Protein AF-A0A7R9Y1E1-F1 (afdb_monomer)

Sequence (241 aa):
ACTPLPPAPVRPLRRGGGYVCPVTLTRDTKNGEVRVVSEGFYEATVCLSTGALTRLASTPQVRGTFAEPPVELIHRAFDRPNVWRRPTDNDICPGSRSYAAQWKRHGLDRMEPSSFRADVDTQALTVICRCAFEPGPPDASGGACIGGGETYSDSGHRCWKAHVMHTVEYSFQRDRVSVGVTMAVSDSNRDEADRLKSWPRVGVSLELAAAVGQVGTTYLGEGPHECYPDRRAAAHRGIHA

Organism: NCBI:txid156133

Radius of gyration: 23.37 Å; Cα contacts (8 Å, |Δi|>4): 458; chains: 1; bounding box: 60×58×66 Å

Secondary structure (DSSP, 8-state):
--PPPPPPP------SS-----EEEEEETTTTEEEEEETTTEEEEEETTT--EEEEEEPPEEETTEEEPP-EEEEEESSS-B---PPPGGG--SSTTSHHHHHHHTTGGGEEEEEEEEEEETTTTEEEEEEEEEE-PPPTTSS----SSSPBPTTSPBPP-EEEEEEEEEEE-SS-EEEEEEEEEEE----GGGS----S--B--EEE-HHHHTS---EEEEESS--BTTB-TTPEEEEE-

InterPro domains:
  IPR004199 Beta galactosidase small chain/ domain 5 [PF02929] (71-240)
  IPR004199 Beta galactosidase small chain/ domain 5 [SM01038] (36-241)
  IPR011013 Galactose mutarotase-like domain superfamily [SSF74650] (40-240)
  IPR014718 Glycoside hydrolase-type carbohydrate-binding [G3DSA:2.70.98.10] (24-241)
  IPR050347 Bacterial Beta-galactosidase [PTHR46323] (25-240)

Structure (mmCIF, N/CA/C/O backbone):
data_AF-A0A7R9Y1E1-F1
#
_entry.id   AF-A0A7R9Y1E1-F1
#
loop_
_atom_site.group_PDB
_atom_site.id
_atom_site.type_symbol
_atom_site.label_atom_id
_atom_site.label_alt_id
_atom_site.label_comp_id
_atom_site.label_asym_id
_atom_site.label_entity_id
_atom_site.label_seq_id
_atom_site.pdbx_PDB_ins_code
_atom_site.Cartn_x
_atom_site.Cartn_y
_atom_site.Cartn_z
_atom_site.occupancy
_atom_site.B_iso_or_equiv
_atom_site.auth_seq_id
_atom_site.auth_comp_id
_atom_site.auth_asym_id
_atom_site.auth_atom_id
_atom_site.pdbx_PDB_model_num
ATOM 1 N N . ALA A 1 1 ? -10.377 31.242 35.222 1.00 42.97 1 ALA A N 1
ATOM 2 C CA . ALA A 1 1 ? -10.408 30.558 33.916 1.00 42.97 1 ALA A CA 1
ATOM 3 C C . ALA A 1 1 ? -11.014 29.178 34.131 1.00 42.97 1 ALA A C 1
ATOM 5 O O . ALA A 1 1 ? -10.405 28.373 34.821 1.00 42.97 1 ALA A O 1
ATOM 6 N N . CYS A 1 2 ? -12.243 28.945 33.662 1.00 38.75 2 CYS A N 1
ATOM 7 C CA . CYS A 1 2 ? -12.881 27.630 33.749 1.00 38.75 2 CYS A CA 1
ATOM 8 C C . CYS A 1 2 ? -12.337 26.741 32.634 1.00 38.75 2 CYS A C 1
ATOM 10 O O . CYS A 1 2 ? -12.554 27.019 31.457 1.00 38.75 2 CYS A O 1
ATOM 12 N N . THR A 1 3 ? -11.627 25.685 33.008 1.00 38.12 3 THR A N 1
ATOM 13 C CA . THR A 1 3 ? -11.255 24.595 32.108 1.00 38.12 3 THR A CA 1
ATOM 14 C C . THR A 1 3 ? -12.538 23.895 31.641 1.00 38.12 3 THR A C 1
ATOM 16 O O . THR A 1 3 ? -13.368 23.565 32.492 1.00 38.12 3 THR A O 1
ATOM 19 N N . PRO A 1 4 ? -12.759 23.669 30.334 1.00 43.72 4 PRO A N 1
ATOM 20 C CA . PRO A 1 4 ? -13.911 22.898 29.888 1.00 43.72 4 PRO A CA 1
ATOM 21 C C . PRO A 1 4 ? -13.769 21.451 30.375 1.00 43.72 4 PRO A C 1
ATOM 23 O O . PRO A 1 4 ? -12.725 20.823 30.195 1.00 43.72 4 PRO A O 1
ATOM 26 N N . LEU A 1 5 ? -14.815 20.940 31.027 1.00 43.47 5 LEU A N 1
ATOM 27 C CA . LEU A 1 5 ? -14.904 19.539 31.430 1.00 43.47 5 LEU A CA 1
ATOM 28 C C . LEU A 1 5 ? -14.854 18.636 30.183 1.00 43.47 5 LEU A C 1
ATOM 30 O O . LEU A 1 5 ? -15.450 18.989 29.160 1.00 43.47 5 LEU A O 1
ATOM 34 N N . PRO A 1 6 ? -14.178 17.475 30.250 1.00 47.09 6 PRO A N 1
ATOM 35 C CA . PRO A 1 6 ? -14.216 16.501 29.169 1.00 47.09 6 PRO A CA 1
ATOM 36 C C . PRO A 1 6 ? -15.664 16.037 28.926 1.00 47.09 6 PRO A C 1
ATOM 38 O O . PRO A 1 6 ? -16.451 15.965 29.877 1.00 47.09 6 PRO A O 1
ATOM 41 N N . PRO A 1 7 ? -16.039 15.723 27.672 1.00 41.22 7 PRO A N 1
ATOM 42 C CA . PRO A 1 7 ? -17.371 15.219 27.368 1.00 41.22 7 PRO A CA 1
ATOM 43 C C . PRO A 1 7 ? -17.641 13.944 28.173 1.00 41.22 7 PRO A C 1
ATOM 45 O O . PRO A 1 7 ? -16.795 13.051 28.253 1.00 41.22 7 PRO A O 1
ATOM 48 N N . ALA A 1 8 ? -18.818 13.879 28.796 1.00 34.47 8 ALA A N 1
ATOM 49 C CA . ALA A 1 8 ? -19.228 12.725 29.581 1.00 34.47 8 ALA A CA 1
ATOM 50 C C . ALA A 1 8 ? -19.225 11.456 28.704 1.00 34.47 8 ALA A C 1
ATOM 52 O O . ALA A 1 8 ? -19.672 11.520 27.554 1.00 34.47 8 ALA A O 1
ATOM 53 N N . PRO A 1 9 ? -18.760 10.302 29.221 1.00 36.94 9 PRO A N 1
ATOM 54 C CA . PRO A 1 9 ? -18.815 9.052 28.479 1.00 36.94 9 PRO A CA 1
ATOM 55 C C . PRO A 1 9 ? -20.275 8.733 28.150 1.00 36.94 9 PRO A C 1
ATOM 57 O O . PRO A 1 9 ? -21.123 8.613 29.041 1.00 36.94 9 PRO A O 1
ATOM 60 N N . VAL A 1 10 ? -20.573 8.626 26.856 1.00 42.12 10 VAL A N 1
ATOM 61 C CA . VAL A 1 10 ? -21.892 8.235 26.360 1.00 42.12 10 VAL A CA 1
ATOM 62 C C . VAL A 1 10 ? -22.151 6.814 26.853 1.00 42.12 10 VAL A C 1
ATOM 64 O O . VAL A 1 10 ? -21.485 5.872 26.437 1.00 42.12 10 VAL A O 1
ATOM 67 N N . ARG A 1 11 ? -23.095 6.649 27.788 1.00 37.91 11 ARG A N 1
ATOM 68 C CA . ARG A 1 11 ? -23.505 5.315 28.241 1.00 37.91 11 ARG A CA 1
ATOM 69 C C . ARG A 1 11 ? -24.098 4.554 27.049 1.00 37.91 11 ARG A C 1
ATOM 71 O O . ARG A 1 11 ? -25.051 5.064 26.454 1.00 37.91 11 ARG A O 1
ATOM 78 N N . PRO A 1 12 ? -23.617 3.342 26.726 1.00 41.88 12 PRO 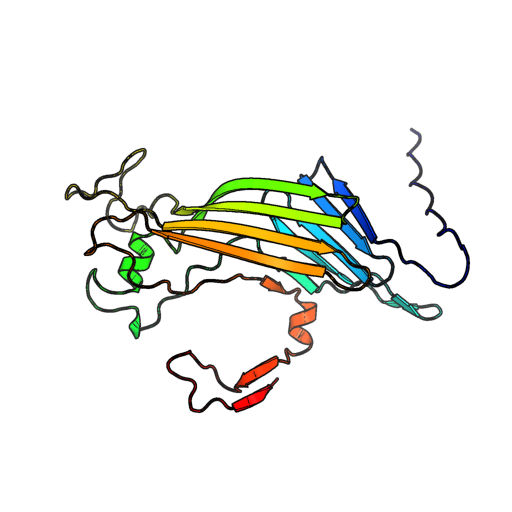A N 1
ATOM 79 C CA . PRO A 1 12 ? -24.213 2.549 25.663 1.00 41.88 12 PRO A CA 1
ATOM 80 C C . PRO A 1 12 ? -25.673 2.228 26.009 1.00 41.88 12 PRO A C 1
ATOM 82 O O . PRO A 1 12 ? -25.991 1.728 27.094 1.00 41.88 12 PRO A O 1
ATOM 85 N N . LEU A 1 13 ? -26.576 2.551 25.082 1.00 38.19 13 LEU A N 1
ATOM 86 C CA . LEU A 1 13 ? -28.003 2.268 25.193 1.00 38.19 13 LEU A CA 1
ATOM 87 C C . LEU A 1 13 ? -28.223 0.751 25.158 1.00 38.19 13 LEU A C 1
ATOM 89 O O . LEU A 1 13 ? -28.087 0.107 24.120 1.00 38.19 13 LEU A O 1
ATOM 93 N N . ARG A 1 14 ? -28.614 0.173 26.298 1.00 38.16 14 ARG A N 1
ATOM 94 C CA . ARG A 1 14 ? -29.153 -1.190 26.353 1.00 38.16 14 ARG A CA 1
ATOM 95 C C . ARG A 1 14 ? -30.537 -1.207 25.701 1.00 38.16 14 ARG A C 1
ATOM 97 O O . ARG A 1 14 ? -31.520 -0.823 26.329 1.00 38.16 14 ARG A O 1
ATOM 104 N N . ARG A 1 15 ? -30.639 -1.719 24.475 1.00 41.41 15 ARG A N 1
ATOM 105 C CA . ARG A 1 15 ? -31.893 -2.273 23.944 1.00 41.41 15 ARG A CA 1
ATOM 106 C C . ARG A 1 15 ? -31.673 -3.739 23.586 1.00 41.41 15 ARG A C 1
ATOM 108 O O . ARG A 1 15 ? -30.831 -4.036 22.757 1.00 41.41 15 ARG A O 1
ATOM 115 N N . GLY A 1 16 ? -32.408 -4.611 24.280 1.00 44.41 16 GLY A N 1
ATOM 116 C CA . GLY A 1 16 ? -32.674 -6.025 23.979 1.00 44.41 16 GLY A CA 1
ATOM 117 C C . GLY A 1 16 ? -31.604 -6.831 23.233 1.00 44.41 16 GLY A C 1
ATOM 118 O O . GLY A 1 16 ? -31.563 -6.806 22.013 1.00 44.41 16 GLY A O 1
ATOM 119 N N . GLY A 1 17 ? -30.850 -7.659 23.965 1.00 42.03 17 GLY A N 1
ATOM 120 C CA . GLY A 1 17 ? -30.305 -8.907 23.411 1.00 42.03 17 GLY A CA 1
ATOM 121 C C . GLY A 1 17 ? -29.105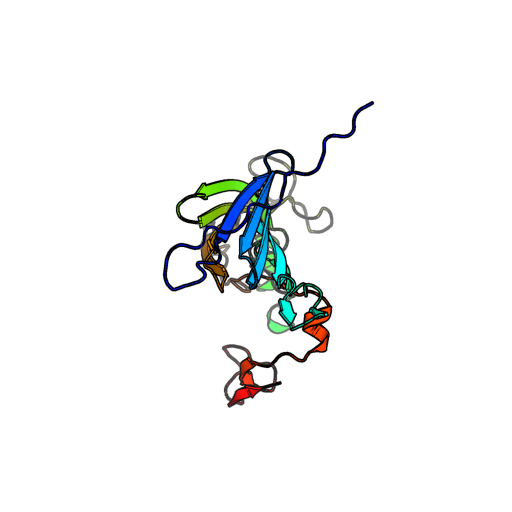 -8.791 22.466 1.00 42.03 17 GLY A C 1
ATOM 122 O O . GLY A 1 17 ? -29.100 -9.411 21.413 1.00 42.03 17 GLY A O 1
ATOM 123 N N . GLY A 1 18 ? -28.071 -8.046 22.855 1.00 43.47 18 GLY A N 1
ATOM 124 C CA . GLY A 1 18 ? -26.767 -8.055 22.189 1.00 43.47 18 GLY A CA 1
ATOM 125 C C . GLY A 1 18 ? -26.046 -6.730 22.390 1.00 43.47 18 GLY A C 1
ATOM 126 O O . GLY A 1 18 ? -26.588 -5.676 22.074 1.00 43.47 18 GLY A O 1
ATOM 127 N N . TYR A 1 19 ? -24.829 -6.754 22.934 1.00 48.62 19 TYR A N 1
ATOM 128 C CA . TYR A 1 19 ? -23.974 -5.568 22.909 1.00 48.62 19 TYR A CA 1
ATOM 129 C C . TYR A 1 19 ? -23.586 -5.312 21.448 1.00 48.62 19 TYR A C 1
ATOM 131 O O . TYR A 1 19 ? -22.706 -5.990 20.906 1.00 48.62 19 TYR A O 1
ATOM 139 N N . VAL A 1 20 ? -24.272 -4.375 20.793 1.00 54.47 20 VAL A N 1
ATOM 140 C CA . VAL A 1 20 ? -23.778 -3.762 19.560 1.00 54.47 20 VAL A CA 1
ATOM 141 C C . VAL A 1 20 ? -22.682 -2.806 20.009 1.00 54.47 20 VAL A C 1
ATOM 143 O O . VAL A 1 20 ? -22.976 -1.710 20.470 1.00 54.47 20 VAL A O 1
ATOM 146 N N . CYS A 1 21 ? -21.429 -3.260 19.978 1.00 59.00 21 CYS A N 1
ATOM 147 C CA . CYS A 1 21 ? -20.283 -2.371 20.147 1.00 59.00 21 CYS A CA 1
ATOM 148 C C . CYS A 1 21 ? -20.265 -1.441 18.928 1.00 59.00 21 CYS A C 1
ATOM 150 O O . CYS A 1 21 ? -20.084 -1.945 17.813 1.00 59.00 21 CYS A O 1
ATOM 152 N N . PRO A 1 22 ? -20.532 -0.135 19.090 1.00 83.25 22 PRO A N 1
ATOM 153 C CA . PRO A 1 22 ? -20.566 0.770 17.959 1.00 83.25 22 PRO A CA 1
ATOM 154 C C . PRO A 1 22 ? -19.146 0.954 17.423 1.00 83.25 22 PRO A C 1
ATOM 156 O O . PRO A 1 22 ? -18.200 1.173 18.179 1.00 83.25 22 PRO A O 1
ATOM 159 N N . VAL A 1 23 ? -19.009 0.886 16.102 1.00 89.56 23 VAL A N 1
ATOM 160 C CA . VAL A 1 23 ? -17.832 1.418 15.419 1.00 89.56 23 VAL A CA 1
ATOM 161 C C . VAL A 1 23 ? -18.104 2.897 15.190 1.00 89.56 23 VAL A C 1
ATOM 163 O O . VAL A 1 23 ? -19.107 3.259 14.578 1.00 89.56 23 VAL A O 1
ATOM 166 N N . THR A 1 24 ? -17.230 3.750 15.708 1.00 91.31 24 THR A N 1
ATOM 167 C CA . THR A 1 24 ? -17.339 5.201 15.557 1.00 91.31 24 THR A CA 1
ATOM 168 C C . THR A 1 24 ? -16.213 5.691 14.669 1.00 91.31 24 THR A C 1
ATOM 170 O O . THR A 1 24 ? -15.043 5.528 15.013 1.00 91.31 24 THR A O 1
ATOM 173 N N . LEU A 1 25 ? -16.570 6.306 13.544 1.00 93.25 25 LEU A N 1
ATOM 174 C CA . LEU A 1 25 ? -15.640 6.981 12.647 1.00 93.25 25 LEU A CA 1
ATOM 175 C C . LEU A 1 25 ? -15.757 8.490 12.855 1.00 93.25 25 LEU A C 1
ATOM 177 O O . LEU A 1 25 ? -16.802 9.087 12.590 1.00 93.25 25 LEU A O 1
ATOM 181 N N . THR A 1 26 ? -14.670 9.109 13.300 1.00 91.81 26 THR A N 1
ATOM 182 C CA . THR A 1 26 ? -14.588 10.544 13.568 1.00 91.81 26 THR A CA 1
ATOM 183 C C . THR A 1 26 ? -13.540 11.167 12.664 1.00 91.81 26 THR A C 1
ATOM 185 O O . THR A 1 26 ? -12.376 10.767 12.666 1.00 91.81 26 THR A O 1
ATOM 188 N N . ARG A 1 27 ? -13.943 12.183 11.902 1.00 90.44 27 ARG A N 1
ATOM 189 C CA . ARG A 1 27 ? -13.022 12.971 11.085 1.00 90.44 27 ARG A CA 1
ATOM 190 C C . ARG A 1 27 ? -12.438 14.111 11.914 1.00 90.44 27 ARG A C 1
ATOM 192 O O . ARG A 1 27 ? -13.184 14.963 12.391 1.00 90.44 27 ARG A O 1
ATOM 199 N N . ASP A 1 28 ? -11.117 14.146 12.036 1.00 88.88 28 ASP A N 1
ATOM 200 C CA . ASP A 1 28 ? -10.382 15.269 12.608 1.00 88.88 28 ASP A CA 1
ATOM 201 C C . ASP A 1 28 ? -9.895 16.180 11.477 1.00 88.88 28 ASP A C 1
ATOM 203 O O . ASP A 1 28 ? -8.910 15.917 10.785 1.00 88.88 28 ASP A O 1
ATOM 207 N N . THR A 1 29 ? -10.625 17.272 11.268 1.00 77.50 29 THR A N 1
ATOM 208 C CA . THR A 1 29 ? -10.323 18.239 10.210 1.00 77.50 29 THR A CA 1
ATOM 209 C C . THR A 1 29 ? -9.080 19.075 10.491 1.00 77.50 29 THR A C 1
ATOM 211 O O . THR A 1 29 ? -8.529 19.632 9.547 1.00 77.50 29 THR A O 1
ATOM 214 N N . LYS A 1 30 ? -8.623 19.169 11.747 1.00 79.38 30 LYS A N 1
ATOM 215 C CA . LYS A 1 30 ? -7.436 19.962 12.099 1.00 79.38 30 LYS A CA 1
ATOM 216 C C . LYS A 1 30 ? -6.155 19.226 11.743 1.00 79.38 30 LYS A C 1
ATOM 218 O O . LYS A 1 30 ? -5.234 19.836 11.215 1.00 79.38 30 LYS A O 1
ATOM 223 N N . ASN A 1 31 ? -6.133 17.925 12.010 1.00 82.81 31 ASN A N 1
ATOM 224 C CA . ASN A 1 31 ? -4.969 17.080 11.756 1.00 82.81 31 ASN A CA 1
ATOM 225 C C . ASN A 1 31 ? -5.010 16.420 10.370 1.00 82.81 31 ASN A C 1
ATOM 227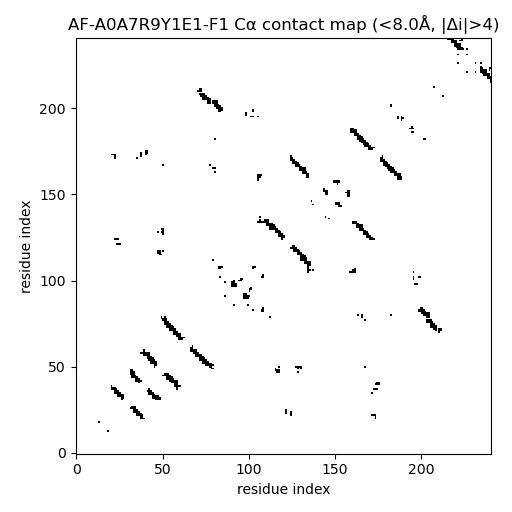 O O . ASN A 1 31 ? -4.013 15.864 9.920 1.00 82.81 31 ASN A O 1
ATOM 231 N N . GLY A 1 32 ? -6.144 16.511 9.665 1.00 92.38 32 GLY A N 1
ATOM 232 C CA . GLY A 1 32 ? -6.316 15.859 8.371 1.00 92.38 32 GLY A CA 1
ATOM 233 C C . GLY A 1 32 ? -6.336 14.342 8.520 1.00 92.38 32 GLY A C 1
ATOM 234 O O . GLY A 1 32 ? -5.747 13.637 7.708 1.00 92.38 32 GLY A O 1
ATOM 235 N N . GLU A 1 33 ? -6.999 13.837 9.557 1.00 95.62 33 GLU A N 1
ATOM 236 C CA . GLU A 1 33 ? -7.028 12.414 9.890 1.00 95.62 33 GLU A CA 1
ATOM 237 C C . GLU A 1 33 ? -8.461 11.915 10.082 1.00 95.62 33 GLU A C 1
ATOM 239 O O . GLU A 1 33 ? -9.396 12.670 10.362 1.00 95.62 33 GLU A O 1
ATOM 244 N N . VAL A 1 34 ? -8.637 10.608 9.937 1.00 96.12 34 VAL A N 1
ATOM 245 C CA . VAL A 1 34 ? -9.828 9.888 10.378 1.00 96.12 34 VAL A CA 1
ATOM 246 C C . VAL A 1 34 ? -9.417 8.937 11.476 1.00 96.12 34 VAL A C 1
ATOM 248 O O . VAL A 1 34 ? -8.548 8.092 11.279 1.00 96.12 34 VAL A O 1
ATOM 251 N N . ARG A 1 35 ? -10.086 9.054 12.617 1.00 96.00 35 ARG A N 1
ATOM 252 C CA . ARG A 1 35 ? -9.944 8.138 13.737 1.00 96.00 35 ARG A CA 1
ATOM 253 C C . ARG A 1 35 ? -11.152 7.223 13.784 1.00 96.00 35 ARG A C 1
ATOM 255 O O . ARG A 1 35 ? -12.289 7.693 13.769 1.00 96.00 35 ARG A O 1
ATOM 262 N N . VAL A 1 36 ? -10.904 5.927 13.877 1.00 95.12 36 VAL A N 1
ATOM 263 C CA . VAL A 1 36 ? -11.937 4.908 14.027 1.00 95.12 36 VAL A CA 1
ATOM 264 C C . VAL A 1 36 ? -11.727 4.185 15.338 1.00 95.12 36 VAL A C 1
ATOM 266 O O . VAL A 1 36 ? -10.623 3.732 15.629 1.00 95.12 36 VAL A O 1
ATOM 269 N N . VAL A 1 37 ? -12.789 4.065 16.123 1.00 94.19 37 VAL A N 1
ATOM 270 C CA . VAL A 1 37 ? -12.786 3.305 17.372 1.00 94.19 37 VAL A CA 1
ATOM 271 C C . VAL A 1 37 ? -13.884 2.261 17.296 1.00 94.19 37 VAL A C 1
ATOM 273 O O . VAL A 1 37 ? -15.052 2.601 17.118 1.00 94.19 37 VAL A O 1
ATOM 276 N N . SER A 1 38 ? -13.506 0.997 17.454 1.00 92.50 38 SER A N 1
ATOM 277 C CA . SER A 1 38 ? -14.432 -0.095 17.724 1.00 92.50 38 SER A CA 1
ATOM 278 C C . SER A 1 38 ? -14.264 -0.527 19.174 1.00 92.50 38 SER A C 1
ATOM 280 O O . SER A 1 38 ? -13.240 -1.109 19.544 1.00 92.50 38 SER A O 1
ATOM 282 N N . GLU A 1 39 ? -15.253 -0.210 20.010 1.00 87.44 39 GLU A N 1
ATOM 283 C CA . GLU A 1 39 ? -15.184 -0.450 21.453 1.00 87.44 39 GLU A CA 1
ATOM 284 C C . GLU A 1 39 ? -14.910 -1.924 21.782 1.00 87.44 39 GLU A C 1
ATOM 286 O O . GLU A 1 39 ? -15.709 -2.809 21.468 1.00 87.44 39 GLU A O 1
ATOM 291 N N . GLY A 1 40 ? -13.786 -2.176 22.457 1.00 85.38 40 GLY A N 1
ATOM 292 C CA . GLY A 1 40 ? -13.362 -3.513 22.875 1.00 85.38 40 GLY A CA 1
ATOM 293 C C . GLY A 1 40 ? -12.590 -4.301 21.813 1.00 85.38 40 GLY A C 1
ATOM 294 O O . GLY A 1 40 ? -12.125 -5.398 22.120 1.00 85.38 40 GLY A O 1
ATOM 295 N N . PHE A 1 41 ? -12.406 -3.757 20.606 1.00 89.31 41 PHE A N 1
ATOM 296 C CA . PHE A 1 41 ? -11.654 -4.405 19.533 1.00 89.31 41 PHE A CA 1
ATOM 297 C C . PHE A 1 41 ? -10.404 -3.619 19.146 1.00 89.31 41 PHE A C 1
ATOM 299 O O . PHE A 1 41 ? -9.293 -4.066 19.432 1.00 89.31 41 PHE A O 1
ATOM 306 N N . TYR A 1 42 ? -10.561 -2.460 18.504 1.00 93.75 42 TYR A N 1
ATOM 307 C CA . TYR A 1 42 ? -9.432 -1.733 17.930 1.00 93.75 42 TYR A CA 1
ATOM 308 C C . TYR A 1 42 ? -9.648 -0.226 17.848 1.00 93.75 42 TYR A C 1
ATOM 310 O O . TYR A 1 42 ? -10.765 0.293 17.875 1.00 93.75 42 TYR A O 1
ATOM 318 N N . GLU A 1 43 ? -8.530 0.463 17.687 1.00 95.06 43 GLU A N 1
ATOM 319 C CA . GLU A 1 43 ? -8.446 1.856 17.303 1.00 95.06 43 GLU A CA 1
ATOM 320 C C . GLU A 1 43 ? -7.554 1.975 16.064 1.00 95.06 43 GLU A C 1
ATOM 322 O O . GLU A 1 43 ? -6.460 1.408 16.026 1.00 95.06 43 GLU A O 1
ATOM 327 N N . ALA A 1 44 ? -8.020 2.711 15.057 1.00 96.44 44 ALA A N 1
ATOM 328 C CA . ALA A 1 44 ? -7.302 2.946 13.813 1.00 96.44 44 ALA A CA 1
ATOM 329 C C . ALA A 1 44 ? -7.243 4.441 13.478 1.00 96.44 44 ALA A C 1
ATOM 331 O O . ALA A 1 44 ? -8.215 5.165 13.702 1.00 96.44 44 ALA A O 1
ATOM 332 N N . THR A 1 45 ? -6.135 4.881 12.883 1.00 96.88 45 THR A N 1
ATOM 333 C CA . THR A 1 45 ? -5.975 6.247 12.369 1.00 96.88 45 THR A CA 1
ATOM 334 C C . THR A 1 45 ? -5.543 6.208 10.911 1.00 96.88 45 THR A C 1
ATOM 336 O O . THR A 1 45 ? -4.554 5.560 10.571 1.00 96.88 45 THR A O 1
ATOM 339 N N . VAL A 1 46 ? -6.280 6.911 10.051 1.00 96.81 46 VAL A N 1
ATOM 340 C CA . VAL A 1 46 ? -5.966 7.081 8.629 1.00 96.81 46 VAL A CA 1
ATOM 341 C C . VAL A 1 46 ? -5.620 8.539 8.358 1.00 96.81 46 VAL A C 1
ATOM 343 O O . VAL A 1 46 ? -6.418 9.435 8.631 1.00 96.81 46 VAL A O 1
ATOM 346 N N . CYS A 1 47 ? -4.450 8.782 7.777 1.00 95.31 47 CYS A N 1
ATOM 347 C CA . CYS A 1 47 ? -4.008 10.106 7.363 1.00 95.31 47 CYS A CA 1
ATOM 348 C C . CYS A 1 47 ? -4.632 10.476 6.009 1.00 95.31 47 CYS A C 1
ATOM 350 O O . CYS A 1 47 ? -4.346 9.851 4.990 1.00 95.31 47 CYS A O 1
ATOM 352 N N . LEU A 1 48 ? -5.458 11.521 5.966 1.00 93.44 48 LEU A N 1
ATOM 353 C CA . LEU A 1 48 ? -6.169 11.971 4.763 1.00 93.44 48 LEU A CA 1
ATOM 354 C C . LEU A 1 48 ? -5.315 12.816 3.810 1.00 93.44 48 LEU A C 1
ATOM 356 O O . LEU A 1 48 ? -5.867 13.376 2.871 1.00 93.44 48 LEU A O 1
ATOM 360 N N . SER A 1 49 ? -4.013 12.973 4.039 1.00 91.25 49 SER A N 1
ATOM 361 C CA . SER A 1 49 ? -3.099 13.594 3.064 1.00 91.25 49 SER A CA 1
ATOM 362 C C . SER A 1 49 ? -2.207 12.576 2.357 1.00 91.25 49 SER A C 1
ATOM 364 O O . SER A 1 49 ? -1.659 12.870 1.300 1.00 91.25 49 SER A O 1
ATOM 366 N N . THR A 1 50 ? -2.071 11.378 2.929 1.00 91.44 50 THR A N 1
ATOM 367 C CA . THR A 1 50 ? -1.207 10.308 2.405 1.00 91.44 50 THR A CA 1
ATOM 368 C C . THR A 1 50 ? -1.968 9.017 2.125 1.00 91.44 50 THR A C 1
ATOM 370 O O . THR A 1 50 ? -1.489 8.169 1.385 1.00 91.44 50 THR A O 1
ATOM 373 N N . GLY A 1 51 ? -3.159 8.850 2.705 1.00 93.19 51 GLY A N 1
ATOM 374 C CA . GLY A 1 51 ? -3.938 7.614 2.663 1.00 93.19 51 GLY A CA 1
ATOM 375 C C . GLY A 1 51 ? -3.386 6.508 3.556 1.00 93.19 51 GLY A C 1
ATOM 376 O O . GLY A 1 51 ? -3.934 5.407 3.570 1.00 93.19 51 GLY A O 1
ATOM 377 N N . ALA A 1 52 ? -2.325 6.798 4.311 1.00 95.44 52 ALA A N 1
ATOM 378 C CA . ALA A 1 52 ? -1.671 5.836 5.173 1.00 95.44 52 ALA A CA 1
ATOM 379 C C . ALA A 1 52 ? -2.537 5.488 6.385 1.00 95.44 52 ALA A C 1
ATOM 381 O O . ALA A 1 52 ? -3.108 6.374 7.025 1.00 95.44 52 ALA A O 1
ATOM 382 N N . LEU A 1 53 ? -2.543 4.212 6.758 1.00 96.88 53 LEU A N 1
ATOM 383 C CA . LEU A 1 53 ? -2.938 3.774 8.091 1.00 96.88 53 LEU A CA 1
ATOM 384 C C . LEU A 1 53 ? -1.755 4.054 9.025 1.00 96.88 53 LEU A C 1
ATOM 386 O O . LEU A 1 53 ? -0.760 3.332 8.995 1.00 96.88 53 LEU A O 1
ATOM 390 N N . THR A 1 54 ? -1.831 5.137 9.795 1.00 95.75 54 THR A N 1
ATOM 391 C CA . THR A 1 54 ? -0.753 5.625 10.678 1.00 95.75 54 THR A CA 1
ATOM 392 C C . THR A 1 54 ? -0.818 5.043 12.080 1.00 95.75 54 THR A C 1
ATOM 394 O O . THR A 1 54 ? 0.068 5.278 12.892 1.00 95.75 54 THR A O 1
ATOM 397 N N . ARG A 1 55 ? -1.889 4.313 12.391 1.00 94.88 55 ARG A N 1
ATOM 398 C CA . ARG A 1 55 ? -1.998 3.544 13.622 1.00 94.88 55 ARG A CA 1
ATOM 399 C C . ARG A 1 55 ? -3.051 2.464 13.467 1.00 94.88 55 ARG A C 1
ATOM 401 O O . ARG A 1 55 ? -4.151 2.744 12.991 1.00 94.88 55 ARG A O 1
ATOM 408 N N . LEU A 1 56 ? -2.741 1.263 13.934 1.00 95.38 56 LEU A N 1
ATOM 409 C CA . LEU A 1 56 ? -3.734 0.254 14.292 1.00 95.38 56 LEU A CA 1
ATOM 410 C C . LEU A 1 56 ? -3.318 -0.360 15.620 1.00 95.38 56 LEU A C 1
ATOM 412 O O . LEU A 1 56 ? -2.218 -0.896 15.724 1.00 95.38 56 LEU A O 1
ATOM 416 N N . ALA A 1 57 ? -4.188 -0.295 16.617 1.00 93.06 57 ALA A N 1
ATOM 417 C CA . ALA A 1 57 ? -3.942 -0.853 17.938 1.00 93.06 57 ALA A CA 1
ATOM 418 C C . ALA A 1 57 ? -5.176 -1.596 18.445 1.00 93.06 57 ALA A C 1
ATOM 420 O O . ALA A 1 57 ? -6.301 -1.240 18.090 1.00 93.06 57 ALA A O 1
ATOM 421 N N . SER A 1 58 ? -4.984 -2.597 19.303 1.00 89.50 58 SER A N 1
ATOM 422 C CA . SER A 1 58 ? -6.097 -3.131 20.086 1.00 89.50 58 SER A CA 1
ATOM 423 C C . SER A 1 58 ? -6.606 -2.066 21.058 1.00 89.50 58 SER A C 1
ATOM 425 O O . SER A 1 58 ? -5.852 -1.205 21.515 1.00 89.50 58 SER A O 1
ATOM 427 N N . THR A 1 59 ? -7.891 -2.103 21.395 1.00 82.06 59 THR A N 1
ATOM 428 C CA . THR A 1 59 ? -8.395 -1.325 22.538 1.00 82.06 59 THR A CA 1
ATOM 429 C C . THR A 1 59 ? -8.175 -2.102 23.834 1.00 82.06 59 THR A C 1
ATOM 431 O O . THR A 1 59 ? -8.188 -3.335 23.792 1.00 82.06 59 THR A O 1
ATOM 434 N N . PRO A 1 60 ? -8.064 -1.424 24.990 1.00 74.56 60 PRO A N 1
ATOM 435 C CA . PRO A 1 60 ? -7.953 -2.100 26.276 1.00 74.56 60 PRO A CA 1
ATOM 436 C C . PRO A 1 60 ? -9.083 -3.111 26.487 1.00 74.56 60 PRO A C 1
ATOM 438 O O . PRO A 1 60 ? -10.261 -2.774 26.332 1.00 74.56 60 PRO A O 1
ATOM 441 N N . GLN A 1 61 ? -8.735 -4.339 26.867 1.00 67.56 61 GLN A N 1
ATOM 442 C CA . GLN A 1 61 ? -9.713 -5.342 27.279 1.00 67.56 61 GLN A CA 1
ATOM 443 C C . GLN A 1 61 ? -9.786 -5.372 28.804 1.00 67.56 61 GLN A C 1
ATOM 445 O O . GLN A 1 61 ? -8.780 -5.572 29.481 1.00 67.56 61 GLN A O 1
ATOM 450 N N . VAL A 1 62 ? -10.984 -5.168 29.357 1.00 62.12 62 VAL A N 1
ATOM 451 C CA . VAL A 1 62 ? -11.220 -5.300 30.799 1.00 62.12 62 VAL A CA 1
ATOM 452 C C . VAL A 1 62 ? -11.568 -6.753 31.107 1.00 62.12 62 VAL A C 1
ATOM 454 O O . VAL A 1 62 ? -12.617 -7.249 30.692 1.00 62.12 62 VAL A O 1
ATOM 457 N N . ARG A 1 63 ? -10.698 -7.435 31.852 1.00 59.66 63 ARG A N 1
ATOM 458 C CA . ARG A 1 63 ? -10.916 -8.787 32.379 1.00 59.66 63 ARG A CA 1
ATOM 459 C C . ARG A 1 63 ? -10.942 -8.725 33.906 1.00 59.66 63 ARG A C 1
ATOM 461 O O . ARG A 1 63 ? -9.909 -8.633 34.565 1.00 59.66 63 ARG A O 1
ATOM 468 N N . GLY A 1 64 ? -12.145 -8.752 34.483 1.00 66.06 64 GLY A N 1
ATOM 469 C CA . GLY A 1 64 ? -12.333 -8.585 35.928 1.00 66.06 64 GLY A CA 1
ATOM 470 C C . GLY A 1 64 ? -11.959 -7.171 36.382 1.00 66.06 64 GLY A C 1
ATOM 471 O O . GLY A 1 64 ? -12.531 -6.200 35.896 1.00 66.06 64 GLY A O 1
ATOM 472 N N . THR A 1 65 ? -11.005 -7.050 37.306 1.00 64.62 65 THR A N 1
ATOM 473 C CA . THR A 1 65 ? -10.485 -5.759 37.800 1.00 64.62 65 THR A CA 1
ATOM 474 C C . THR A 1 65 ? -9.279 -5.240 37.015 1.00 64.62 65 THR A C 1
ATOM 476 O O . THR A 1 65 ? -8.782 -4.160 37.324 1.00 64.62 65 THR A O 1
ATOM 479 N N . PHE A 1 66 ? -8.787 -5.992 36.026 1.00 55.22 66 PHE A N 1
ATOM 480 C CA . PHE A 1 66 ? -7.590 -5.647 35.261 1.00 55.22 66 PHE A CA 1
ATOM 481 C C . PHE A 1 66 ? -7.964 -5.187 33.852 1.00 55.22 66 PHE A C 1
ATOM 483 O O . PHE A 1 66 ? -8.755 -5.835 33.167 1.00 55.22 66 PHE A O 1
ATOM 490 N N . ALA A 1 67 ? -7.387 -4.066 33.423 1.00 69.25 67 ALA A N 1
ATOM 491 C CA . ALA A 1 67 ? -7.430 -3.617 32.039 1.00 69.25 67 ALA A CA 1
ATOM 492 C C . ALA A 1 67 ? -6.086 -3.951 31.388 1.00 69.25 67 ALA A C 1
ATOM 494 O O . ALA A 1 67 ? -5.049 -3.444 31.818 1.00 69.25 67 ALA A O 1
ATOM 495 N N . GLU A 1 68 ? -6.100 -4.814 30.375 1.00 75.00 68 GLU A N 1
ATOM 496 C CA . GLU A 1 68 ? -4.918 -5.033 29.545 1.00 75.00 68 GLU A CA 1
ATOM 497 C C . GLU A 1 68 ? -4.649 -3.755 28.731 1.00 75.00 68 GLU A C 1
ATOM 499 O O . GLU A 1 68 ? -5.597 -3.179 28.182 1.00 75.00 68 GLU A O 1
ATOM 504 N N . PRO A 1 69 ? -3.398 -3.263 28.673 1.00 79.06 69 PRO A N 1
ATOM 505 C CA . PRO A 1 69 ? -3.079 -2.077 27.895 1.00 79.06 69 PRO A CA 1
ATOM 506 C C . PRO A 1 69 ? -3.298 -2.339 26.396 1.00 79.06 69 PRO A C 1
ATOM 508 O O . PRO A 1 69 ? -3.199 -3.481 25.940 1.00 79.06 69 PRO A O 1
ATOM 511 N N . PRO A 1 70 ? -3.577 -1.288 25.610 1.00 84.31 70 PRO A N 1
ATOM 512 C CA . PRO A 1 70 ? -3.688 -1.422 24.167 1.00 84.31 70 PRO A CA 1
ATOM 513 C C . PRO A 1 70 ? -2.331 -1.832 23.581 1.00 84.31 70 PRO A C 1
ATOM 515 O O . PRO A 1 70 ? -1.290 -1.302 23.974 1.00 84.31 70 PRO A O 1
ATOM 518 N N . VAL A 1 71 ? -2.348 -2.755 22.624 1.00 87.25 71 VAL A N 1
ATOM 519 C CA . VAL A 1 71 ? -1.159 -3.209 21.897 1.00 87.25 71 VAL A CA 1
ATOM 520 C C . VAL A 1 71 ? -1.203 -2.597 20.508 1.00 87.25 71 VAL A C 1
ATOM 522 O O . VAL A 1 71 ? -2.145 -2.825 19.750 1.00 87.25 71 VAL A O 1
ATOM 525 N N . GLU A 1 72 ? -0.192 -1.802 20.173 1.00 90.56 72 GLU A N 1
ATOM 526 C CA . GLU A 1 72 ? -0.018 -1.309 18.810 1.00 90.56 72 GLU A CA 1
ATOM 527 C C . GLU A 1 72 ? 0.395 -2.468 17.900 1.00 90.56 72 GLU A C 1
ATOM 529 O O . GLU A 1 72 ? 1.246 -3.281 18.258 1.00 90.56 72 GLU A O 1
ATOM 534 N N . LEU A 1 73 ? -0.248 -2.560 16.741 1.00 90.50 73 LEU A N 1
ATOM 535 C CA . LEU A 1 73 ? -0.060 -3.622 15.756 1.00 90.50 73 LEU A CA 1
ATOM 536 C C . LEU A 1 73 ? 0.658 -3.081 14.517 1.00 90.50 73 LEU A C 1
ATOM 538 O O . LEU A 1 73 ? 1.614 -3.683 14.030 1.00 90.50 73 LEU A O 1
ATOM 542 N N . ILE A 1 74 ? 0.211 -1.925 14.023 1.00 92.44 74 ILE A N 1
ATOM 543 C CA . ILE A 1 74 ? 0.759 -1.258 12.838 1.00 92.44 74 ILE A CA 1
ATOM 544 C C . ILE A 1 74 ? 1.146 0.161 13.224 1.00 92.44 74 ILE A C 1
ATOM 546 O O . ILE A 1 74 ? 0.295 0.913 13.707 1.00 92.44 74 ILE A O 1
ATOM 550 N N . HIS A 1 75 ? 2.400 0.506 12.941 1.00 91.88 75 HIS A N 1
ATOM 551 C CA . HIS A 1 75 ? 2.906 1.868 13.043 1.00 91.88 75 HIS A CA 1
ATOM 552 C C . HIS A 1 75 ? 2.594 2.666 11.774 1.00 91.88 75 HIS A C 1
ATOM 554 O O . HIS A 1 75 ? 2.199 3.825 11.827 1.00 91.88 75 HIS A O 1
ATOM 560 N N . ARG A 1 76 ? 2.750 2.044 10.598 1.00 94.12 76 ARG A N 1
ATOM 561 C CA . ARG A 1 76 ? 2.484 2.712 9.321 1.00 94.12 76 ARG A CA 1
ATOM 562 C C . ARG A 1 76 ? 2.208 1.714 8.209 1.00 94.12 76 ARG A C 1
ATOM 564 O O . ARG A 1 76 ? 2.947 0.752 8.053 1.00 94.12 76 ARG A O 1
ATOM 571 N N . ALA A 1 77 ? 1.181 1.932 7.398 1.00 95.00 77 ALA A N 1
ATOM 572 C CA . ALA A 1 77 ? 0.895 1.075 6.249 1.00 95.00 77 ALA A CA 1
ATOM 573 C C . ALA A 1 77 ? 0.254 1.846 5.095 1.00 95.00 77 ALA A C 1
ATOM 575 O O . ALA A 1 77 ? -0.417 2.854 5.312 1.00 95.00 77 ALA A O 1
ATOM 576 N N . PHE A 1 78 ? 0.436 1.326 3.877 1.00 94.44 78 PHE A N 1
ATOM 577 C CA . PHE A 1 78 ? -0.245 1.779 2.654 1.00 94.44 78 PHE A CA 1
ATOM 578 C C . PHE A 1 78 ? 0.002 3.250 2.267 1.00 94.44 78 PHE A C 1
ATOM 580 O O . PHE A 1 78 ? -0.779 3.840 1.529 1.00 94.44 78 PHE A O 1
ATOM 587 N N . ASP A 1 79 ? 1.086 3.858 2.752 1.00 91.12 79 ASP A N 1
ATOM 588 C CA . ASP A 1 79 ? 1.412 5.260 2.465 1.00 91.12 79 ASP A CA 1
ATOM 589 C C . ASP A 1 79 ? 1.955 5.482 1.049 1.00 91.12 79 ASP A C 1
ATOM 591 O O . ASP A 1 79 ? 1.975 6.608 0.553 1.00 91.12 79 ASP A O 1
ATOM 595 N N . ARG A 1 80 ? 2.465 4.416 0.429 1.00 92.94 80 ARG A N 1
ATOM 596 C CA . ARG A 1 80 ? 3.041 4.437 -0.910 1.00 92.94 80 ARG A CA 1
ATOM 597 C C . ARG A 1 80 ? 2.971 3.060 -1.571 1.00 92.94 80 ARG A C 1
ATOM 599 O O . ARG A 1 80 ? 3.018 2.035 -0.880 1.00 92.94 80 ARG A O 1
ATOM 606 N N . PRO A 1 81 ? 2.940 3.008 -2.909 1.00 93.94 81 PRO A N 1
ATOM 607 C CA . PRO A 1 81 ? 3.138 1.773 -3.640 1.00 93.94 81 PRO A CA 1
ATOM 608 C C . PRO A 1 81 ? 4.571 1.261 -3.450 1.00 93.94 81 PRO A C 1
ATOM 610 O O . PRO A 1 81 ? 5.538 2.023 -3.471 1.00 93.94 81 PRO A O 1
ATOM 613 N N . ASN A 1 82 ? 4.724 -0.052 -3.325 1.00 94.31 82 ASN A N 1
ATOM 614 C CA . ASN A 1 82 ? 6.019 -0.717 -3.312 1.00 94.31 82 ASN A CA 1
ATOM 615 C C . ASN A 1 82 ? 6.295 -1.290 -4.707 1.00 94.31 82 ASN A C 1
ATOM 617 O O . ASN A 1 82 ? 5.948 -2.435 -5.003 1.00 94.31 82 ASN A O 1
ATOM 621 N N . VAL A 1 83 ? 6.873 -0.454 -5.574 1.00 94.31 83 VAL A N 1
ATOM 622 C CA . VAL A 1 83 ? 7.231 -0.787 -6.969 1.00 94.31 83 VAL A CA 1
ATOM 623 C C . VAL A 1 83 ? 8.738 -0.843 -7.208 1.00 94.31 83 VAL A C 1
ATOM 625 O O . VAL A 1 83 ? 9.185 -0.879 -8.350 1.00 94.31 83 VAL A O 1
ATOM 628 N N . TRP A 1 84 ? 9.528 -0.866 -6.135 1.00 93.25 84 TRP A N 1
ATOM 629 C CA . TRP A 1 84 ? 10.985 -0.936 -6.176 1.00 93.25 84 TRP A CA 1
ATOM 630 C C . TRP A 1 84 ? 11.510 -2.049 -5.276 1.00 93.25 84 TRP A C 1
ATOM 632 O O . TRP A 1 84 ? 10.991 -2.304 -4.190 1.00 93.25 84 TRP A O 1
ATOM 642 N N . ARG A 1 85 ? 12.594 -2.695 -5.704 1.00 94.31 85 ARG A N 1
ATOM 643 C CA . ARG A 1 85 ? 13.372 -3.603 -4.859 1.00 94.31 85 ARG A CA 1
ATOM 644 C C . ARG A 1 85 ? 14.845 -3.257 -4.956 1.00 94.31 85 ARG A C 1
ATOM 646 O O . ARG A 1 85 ? 15.298 -2.799 -6.001 1.00 94.31 85 ARG A O 1
ATOM 653 N N . ARG A 1 86 ? 15.606 -3.559 -3.903 1.00 93.69 86 ARG A N 1
ATOM 654 C CA . ARG A 1 86 ? 17.067 -3.537 -3.994 1.00 93.69 86 ARG A CA 1
ATOM 655 C C . ARG A 1 86 ? 17.510 -4.537 -5.077 1.00 93.69 86 ARG A C 1
ATOM 657 O O . ARG A 1 86 ? 17.114 -5.698 -4.973 1.00 93.69 86 ARG A O 1
ATOM 664 N N . PRO A 1 87 ? 18.286 -4.117 -6.093 1.00 94.38 87 PRO A N 1
ATOM 665 C CA . PRO A 1 87 ? 18.746 -5.019 -7.142 1.00 94.38 87 PRO A CA 1
ATOM 666 C C . PRO A 1 87 ? 19.571 -6.186 -6.589 1.00 94.38 87 PRO A C 1
ATOM 668 O O . PRO A 1 87 ? 20.402 -5.998 -5.698 1.00 94.38 87 PRO A O 1
ATOM 671 N N . THR A 1 88 ? 19.332 -7.373 -7.136 1.00 93.81 88 THR A N 1
ATOM 672 C CA . THR A 1 88 ? 20.170 -8.570 -6.978 1.00 93.81 88 THR A CA 1
ATOM 673 C C . THR A 1 88 ? 21.266 -8.592 -8.044 1.00 93.81 88 THR A C 1
ATOM 675 O O . THR A 1 88 ? 21.185 -7.849 -9.022 1.00 93.81 88 THR A O 1
ATOM 678 N N . ASP A 1 89 ? 22.252 -9.481 -7.921 1.00 91.94 89 ASP A N 1
ATOM 679 C CA . ASP A 1 89 ? 23.318 -9.615 -8.927 1.00 91.94 89 ASP A CA 1
ATOM 680 C C . ASP A 1 89 ? 22.764 -9.910 -10.335 1.00 91.94 89 ASP A C 1
ATOM 682 O O . ASP A 1 89 ? 23.264 -9.380 -11.321 1.00 91.94 89 ASP A O 1
ATOM 686 N N . ASN A 1 90 ? 21.659 -10.661 -10.440 1.00 91.44 90 ASN A N 1
ATOM 687 C CA . ASN A 1 90 ? 20.987 -10.940 -11.718 1.00 91.44 90 ASN A CA 1
ATOM 688 C C . ASN A 1 90 ? 20.308 -9.705 -12.334 1.00 91.44 90 ASN A C 1
ATOM 690 O O . ASN A 1 90 ? 20.082 -9.658 -13.542 1.00 91.44 90 ASN A O 1
ATOM 694 N N . ASP A 1 91 ? 19.957 -8.711 -11.516 1.00 93.44 91 ASP A N 1
ATOM 695 C CA . ASP A 1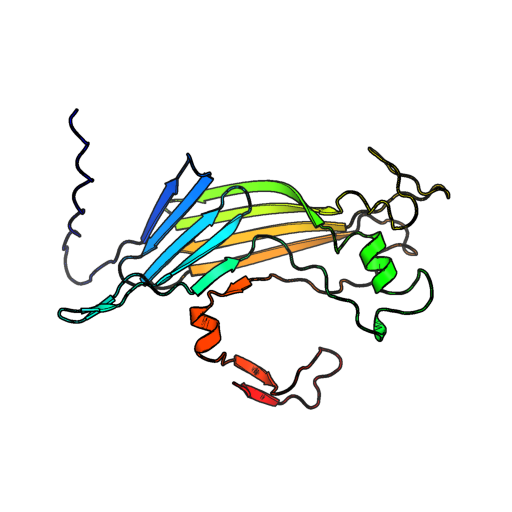 91 ? 19.385 -7.451 -11.998 1.00 93.44 91 ASP A CA 1
ATOM 696 C C . ASP A 1 91 ? 20.482 -6.481 -12.464 1.00 93.44 91 ASP A C 1
ATOM 698 O O . ASP A 1 91 ? 20.204 -5.548 -13.226 1.00 93.44 91 ASP A O 1
ATOM 702 N N . ILE A 1 92 ? 21.715 -6.696 -11.991 1.00 90.00 92 ILE A N 1
ATOM 703 C CA . ILE A 1 92 ? 22.904 -5.884 -12.234 1.00 90.00 92 ILE A CA 1
ATOM 704 C C . ILE A 1 92 ? 23.735 -6.565 -13.329 1.00 90.00 92 ILE A C 1
ATOM 706 O O . ILE A 1 92 ? 24.692 -7.286 -13.076 1.00 90.00 92 ILE A O 1
ATOM 710 N N . CYS A 1 93 ? 23.387 -6.317 -14.587 1.00 80.94 93 CYS A N 1
ATOM 711 C CA . CYS A 1 93 ? 24.260 -6.655 -15.712 1.00 80.94 93 CYS A CA 1
ATOM 712 C C . CYS A 1 93 ? 25.070 -5.428 -16.161 1.00 80.94 93 CYS A C 1
ATOM 714 O O . CYS A 1 93 ? 24.598 -4.295 -16.010 1.00 80.94 93 CYS A O 1
ATOM 716 N N . PRO A 1 94 ? 26.258 -5.619 -16.764 1.00 77.25 94 PRO A N 1
ATOM 717 C CA . PRO A 1 94 ? 26.985 -4.527 -17.395 1.00 77.25 94 PRO A CA 1
ATOM 718 C C . PRO A 1 94 ? 26.130 -3.822 -18.457 1.00 77.25 94 PRO A C 1
ATOM 720 O O . PRO A 1 94 ? 25.508 -4.458 -19.309 1.00 77.25 94 PRO A O 1
ATOM 723 N N . GLY A 1 95 ? 26.133 -2.491 -18.422 1.00 74.50 95 GLY A N 1
ATOM 724 C CA . GLY A 1 95 ? 25.487 -1.647 -19.424 1.00 74.50 95 GLY A CA 1
ATOM 725 C C . GLY A 1 95 ? 24.057 -1.208 -19.094 1.00 74.50 95 GLY A C 1
ATOM 726 O O . GLY A 1 95 ? 23.428 -1.616 -18.119 1.00 74.50 95 GLY A O 1
ATOM 727 N N . SER A 1 96 ? 23.534 -0.337 -19.955 1.00 72.62 96 SER A N 1
ATOM 728 C CA . SER A 1 96 ? 22.247 0.356 -19.794 1.00 72.62 96 SER A CA 1
ATOM 729 C C . SER A 1 96 ? 21.012 -0.525 -19.999 1.00 72.62 96 SER A C 1
ATOM 731 O O . SER A 1 96 ? 19.893 -0.073 -19.773 1.00 72.62 96 SER A O 1
ATOM 733 N N . ARG A 1 97 ? 21.203 -1.777 -20.432 1.00 79.12 97 ARG A N 1
ATOM 734 C CA . ARG A 1 97 ? 20.125 -2.744 -20.685 1.00 79.12 97 ARG A CA 1
ATOM 735 C C . ARG A 1 97 ? 19.793 -3.616 -19.477 1.00 79.12 97 ARG A C 1
ATOM 737 O O . ARG A 1 97 ? 18.837 -4.383 -19.555 1.00 79.12 97 ARG A O 1
ATOM 744 N N . SER A 1 98 ? 20.543 -3.520 -18.380 1.00 88.12 98 SER A N 1
ATOM 745 C CA . SER A 1 98 ? 20.219 -4.256 -17.157 1.00 88.12 98 SER A CA 1
ATOM 746 C C . SER A 1 98 ? 18.871 -3.820 -16.579 1.00 88.12 98 SER A C 1
ATOM 748 O O . SER A 1 98 ? 18.436 -2.682 -16.779 1.00 88.12 98 SER A O 1
ATOM 750 N N . TYR A 1 99 ? 18.192 -4.723 -15.867 1.00 91.06 99 TYR A N 1
ATOM 751 C CA . TYR A 1 99 ? 16.910 -4.401 -15.238 1.00 91.06 99 TYR A CA 1
ATOM 752 C C . TYR A 1 99 ? 17.065 -3.270 -14.221 1.00 91.06 99 TYR A C 1
ATOM 754 O O . TYR A 1 99 ? 16.288 -2.320 -14.247 1.00 91.06 99 TYR A O 1
ATOM 762 N N . ALA A 1 100 ? 18.123 -3.305 -13.406 1.00 90.38 100 ALA A N 1
ATOM 763 C CA . ALA A 1 100 ? 18.401 -2.254 -12.434 1.00 90.38 100 ALA A CA 1
ATOM 764 C C . ALA A 1 100 ? 18.587 -0.873 -13.089 1.00 90.38 100 ALA A C 1
ATOM 766 O O . ALA A 1 100 ? 18.062 0.120 -12.582 1.00 90.38 100 ALA A O 1
ATOM 767 N N . ALA A 1 101 ? 19.300 -0.797 -14.220 1.00 84.81 101 ALA A N 1
ATOM 768 C CA . ALA A 1 101 ? 19.485 0.458 -14.949 1.00 84.81 101 ALA A CA 1
ATOM 769 C C . ALA A 1 101 ? 18.167 0.980 -15.536 1.00 84.81 101 ALA A C 1
ATOM 771 O O . ALA A 1 101 ? 17.888 2.175 -15.437 1.00 84.81 101 ALA A O 1
ATOM 772 N N . GLN A 1 102 ? 17.338 0.093 -16.096 1.00 85.81 102 GLN A N 1
ATOM 773 C CA . GLN A 1 102 ? 16.009 0.457 -16.589 1.00 85.81 102 GLN A CA 1
ATOM 774 C C 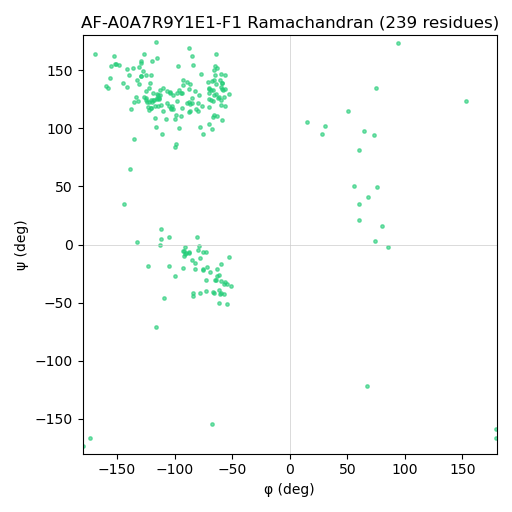. GLN A 1 102 ? 15.131 0.988 -15.449 1.00 85.81 102 GLN A C 1
ATOM 776 O O . GLN A 1 102 ? 14.594 2.086 -15.552 1.00 85.81 102 GLN A O 1
ATOM 781 N N . TRP A 1 103 ? 15.035 0.273 -14.326 1.00 90.06 103 TRP A N 1
ATOM 782 C CA . TRP A 1 103 ? 14.206 0.684 -13.189 1.00 90.06 103 TRP A CA 1
ATOM 783 C C . TRP A 1 103 ? 14.577 2.071 -12.655 1.00 90.06 103 TRP A C 1
ATOM 785 O O . TRP A 1 103 ? 13.686 2.880 -12.406 1.00 90.06 103 TRP A O 1
ATOM 795 N N . LYS A 1 104 ? 15.878 2.364 -12.538 1.00 86.69 104 LYS A N 1
ATOM 796 C CA . LYS A 1 104 ? 16.368 3.690 -12.130 1.00 86.69 104 LYS A CA 1
ATOM 797 C C . LYS A 1 104 ? 16.067 4.772 -13.162 1.00 86.69 104 LYS A C 1
ATOM 799 O O . LYS A 1 104 ? 15.660 5.868 -12.798 1.00 86.69 104 LYS A O 1
ATOM 804 N N . ARG A 1 105 ? 16.221 4.472 -14.456 1.00 82.44 105 ARG A N 1
ATOM 805 C CA . ARG A 1 105 ? 15.883 5.409 -15.540 1.00 82.44 105 ARG A CA 1
ATOM 806 C C . ARG A 1 105 ? 14.399 5.783 -15.527 1.00 82.44 105 ARG A C 1
ATOM 808 O O . ARG A 1 105 ? 14.071 6.944 -15.734 1.00 82.44 105 ARG A O 1
ATOM 815 N N . HIS A 1 106 ? 13.524 4.818 -15.248 1.00 83.88 106 HIS A N 1
ATOM 816 C CA . HIS A 1 106 ? 12.087 5.054 -15.063 1.00 83.88 106 HIS A CA 1
ATOM 817 C C . HIS A 1 106 ? 11.741 5.628 -13.676 1.00 83.88 106 HIS A C 1
ATOM 819 O O . HIS A 1 106 ? 10.571 5.887 -13.400 1.00 83.88 106 HIS A O 1
ATOM 825 N N . GLY A 1 107 ? 12.744 5.819 -12.810 1.00 87.88 107 GLY A N 1
ATOM 826 C CA . GLY A 1 107 ? 12.641 6.401 -11.477 1.00 87.88 107 GLY A CA 1
ATOM 827 C C . GLY A 1 107 ? 11.726 5.638 -10.519 1.00 87.88 107 GLY A C 1
ATOM 828 O O . GLY A 1 107 ? 11.065 6.240 -9.672 1.00 87.88 107 GLY A O 1
ATOM 829 N N . LEU A 1 108 ? 11.697 4.308 -10.630 1.00 91.00 108 LEU A N 1
ATOM 830 C CA . LEU A 1 108 ? 10.904 3.456 -9.739 1.00 91.00 108 LEU A CA 1
ATOM 831 C C . LEU A 1 108 ? 11.365 3.541 -8.273 1.00 91.00 108 LEU A C 1
ATOM 833 O O . LEU A 1 108 ? 10.564 3.340 -7.365 1.00 91.00 108 LEU A O 1
ATOM 837 N N . ASP A 1 109 ? 12.639 3.855 -8.036 1.00 91.44 109 ASP A N 1
ATOM 838 C CA . ASP A 1 109 ? 13.258 4.050 -6.718 1.00 91.44 109 ASP A CA 1
ATOM 839 C C . ASP A 1 109 ? 12.897 5.381 -6.044 1.00 91.44 109 ASP A C 1
ATOM 841 O O . ASP A 1 109 ? 13.244 5.612 -4.887 1.00 91.44 109 ASP A O 1
ATOM 845 N N . ARG A 1 110 ? 12.187 6.248 -6.760 1.00 90.94 110 ARG A N 1
ATOM 846 C CA . ARG A 1 110 ? 12.015 7.665 -6.436 1.00 90.94 110 ARG A CA 1
ATOM 847 C C . ARG A 1 110 ? 10.618 8.165 -6.788 1.00 90.94 110 ARG A C 1
ATOM 849 O O . ARG A 1 110 ? 10.435 9.290 -7.240 1.00 90.94 110 ARG A O 1
ATOM 856 N N . MET A 1 111 ? 9.640 7.283 -6.611 1.00 90.44 111 MET A N 1
ATOM 857 C CA . MET A 1 111 ? 8.228 7.591 -6.796 1.00 90.44 111 MET A CA 1
ATOM 858 C C . MET A 1 111 ? 7.746 8.514 -5.675 1.00 90.44 111 MET A C 1
ATOM 860 O O . MET A 1 111 ? 7.847 8.183 -4.493 1.00 90.44 111 MET A O 1
ATOM 864 N N . GLU A 1 112 ? 7.177 9.645 -6.061 1.00 91.06 112 GLU A N 1
ATOM 865 C CA . GLU A 1 112 ? 6.639 10.678 -5.186 1.00 91.06 112 GLU A CA 1
ATOM 866 C C . GLU A 1 112 ? 5.147 10.883 -5.481 1.00 91.06 112 GLU A C 1
ATOM 868 O O . GLU A 1 112 ? 4.719 10.729 -6.630 1.00 91.06 112 GLU A O 1
ATOM 873 N N . PRO A 1 113 ? 4.327 11.205 -4.468 1.00 92.12 113 PRO A N 1
ATOM 874 C CA . PRO A 1 113 ? 2.915 11.486 -4.680 1.00 92.12 113 PRO A CA 1
ATOM 875 C C . PRO A 1 113 ? 2.751 12.774 -5.500 1.00 92.12 113 PRO A C 1
ATOM 877 O O . PRO A 1 113 ? 3.220 13.837 -5.098 1.00 92.12 113 PRO A O 1
ATOM 880 N N . SER A 1 114 ? 2.057 12.695 -6.635 1.00 91.06 114 SER A N 1
ATOM 881 C CA . SER A 1 114 ? 1.765 13.844 -7.504 1.00 91.06 114 SER A CA 1
ATOM 882 C C . SER A 1 114 ? 0.354 14.397 -7.307 1.00 91.06 114 SER A C 1
ATOM 884 O O . SER A 1 114 ? 0.104 15.580 -7.527 1.00 91.06 114 SER A O 1
ATOM 886 N N . SER A 1 115 ? -0.588 13.559 -6.870 1.00 92.62 115 SER A N 1
ATOM 887 C CA . SER A 1 115 ? -1.930 13.997 -6.489 1.00 92.62 115 SER A CA 1
ATOM 888 C C . SER A 1 115 ? -2.528 13.080 -5.436 1.00 92.62 115 SER A C 1
ATOM 890 O O . SER A 1 115 ? -2.163 11.908 -5.329 1.00 92.62 115 SER A O 1
ATOM 892 N N . PHE A 1 116 ? -3.468 13.618 -4.664 1.00 94.12 116 PHE A N 1
ATOM 893 C CA . PHE A 1 116 ? -4.126 12.890 -3.596 1.00 94.12 116 PHE A CA 1
ATOM 894 C C . PHE A 1 116 ? -5.595 13.299 -3.466 1.00 94.12 116 PHE A C 1
ATOM 896 O O . PHE A 1 116 ? -5.931 14.484 -3.516 1.00 94.12 116 PHE A O 1
ATOM 903 N N . ARG A 1 117 ? -6.469 12.315 -3.248 1.00 95.12 117 ARG A N 1
ATOM 904 C CA . ARG A 1 117 ? -7.873 12.511 -2.882 1.00 95.12 117 ARG A CA 1
ATOM 905 C C . ARG A 1 117 ? -8.296 11.471 -1.852 1.00 95.12 117 ARG A C 1
ATOM 907 O O . ARG A 1 117 ? -8.052 10.285 -2.047 1.00 95.12 117 ARG A O 1
ATOM 914 N N . ALA A 1 118 ? -9.007 11.906 -0.816 1.00 95.69 118 ALA A N 1
ATOM 915 C CA . ALA A 1 118 ? -9.688 11.013 0.113 1.00 95.69 118 ALA A CA 1
ATOM 916 C C . ALA A 1 118 ? -11.188 11.307 0.165 1.00 95.69 118 ALA A C 1
ATOM 918 O O . ALA A 1 118 ? -11.596 12.463 0.292 1.00 95.69 118 ALA A O 1
ATOM 919 N N . ASP A 1 119 ? -11.988 10.249 0.113 1.00 96.38 119 ASP A N 1
ATOM 920 C CA . ASP A 1 119 ? -13.427 10.272 0.345 1.00 96.38 119 ASP A CA 1
ATOM 921 C C . ASP A 1 119 ? -13.708 9.500 1.650 1.00 96.38 119 ASP A C 1
ATOM 923 O O . ASP A 1 119 ? -13.159 8.420 1.872 1.00 96.38 119 ASP A O 1
ATOM 927 N N . VAL A 1 120 ? -14.521 10.075 2.539 1.00 96.19 120 VAL A N 1
ATOM 928 C CA . VAL A 1 120 ? -14.836 9.510 3.862 1.00 96.19 120 VAL A CA 1
ATOM 929 C C . VAL A 1 120 ? -16.346 9.392 3.990 1.00 96.19 120 VAL A C 1
ATOM 931 O O . VAL A 1 120 ? -17.040 10.403 3.870 1.00 96.19 120 VAL A O 1
ATOM 934 N N . ASP A 1 121 ? -16.833 8.190 4.284 1.00 94.50 121 ASP A N 1
ATOM 935 C CA . ASP A 1 121 ? -18.242 7.919 4.558 1.00 94.50 121 ASP A CA 1
ATOM 936 C C . ASP A 1 1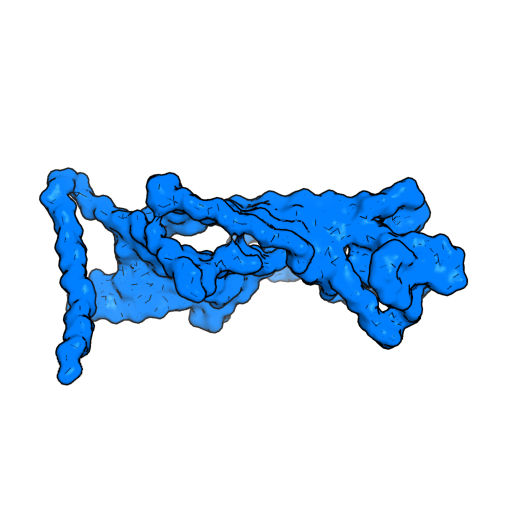21 ? -18.393 7.404 5.995 1.00 94.50 121 ASP A C 1
ATOM 938 O O . ASP A 1 121 ? -17.997 6.290 6.341 1.00 94.50 121 ASP A O 1
ATOM 942 N N . THR A 1 122 ? -18.958 8.243 6.861 1.00 91.00 122 THR A N 1
ATOM 943 C CA . THR A 1 122 ? -19.187 7.915 8.274 1.00 91.00 122 THR A CA 1
ATOM 944 C C . THR A 1 122 ? -20.363 6.964 8.479 1.00 91.00 122 THR A C 1
ATOM 946 O O . THR A 1 122 ? -20.419 6.309 9.516 1.00 91.00 122 THR A O 1
ATOM 949 N N . GLN A 1 123 ? -21.301 6.881 7.530 1.00 88.75 123 GLN A N 1
ATOM 950 C CA . GLN A 1 123 ? -22.461 5.992 7.617 1.00 88.75 123 GLN A CA 1
ATOM 951 C C . GLN A 1 123 ? -22.098 4.586 7.148 1.00 88.75 123 GLN A C 1
ATOM 953 O O . GLN A 1 123 ? -22.433 3.611 7.817 1.00 88.75 123 GLN A O 1
ATOM 958 N N . ALA A 1 124 ? -21.374 4.487 6.031 1.00 91.94 124 ALA A N 1
ATOM 959 C CA . ALA A 1 124 ? -20.848 3.221 5.529 1.00 91.94 124 ALA A CA 1
ATOM 960 C C . ALA A 1 124 ? -19.591 2.749 6.281 1.00 91.94 124 ALA A C 1
ATOM 962 O O . ALA A 1 124 ? -19.179 1.604 6.108 1.00 91.94 124 ALA A O 1
ATOM 963 N N . LEU A 1 125 ? -18.994 3.612 7.116 1.00 94.94 125 LEU A N 1
ATOM 964 C CA . LEU A 1 125 ? -17.743 3.363 7.838 1.00 94.94 125 LEU A CA 1
ATOM 965 C C . LEU A 1 125 ? -16.604 2.990 6.882 1.00 94.94 125 LEU A C 1
ATOM 967 O O . LEU A 1 125 ? -15.910 1.984 7.066 1.00 94.94 125 LEU A O 1
ATOM 971 N N . THR A 1 126 ? -16.423 3.809 5.846 1.00 96.81 126 THR A N 1
ATOM 972 C CA . THR A 1 126 ? -15.388 3.614 4.832 1.00 96.81 126 THR A CA 1
ATOM 973 C C . THR A 1 126 ? -14.523 4.852 4.639 1.00 96.81 126 THR A C 1
ATOM 975 O O . THR A 1 126 ? -14.951 5.997 4.814 1.00 96.81 126 THR A O 1
ATOM 978 N N . VAL A 1 127 ? -13.268 4.608 4.270 1.00 97.38 127 VAL A N 1
ATOM 979 C CA . VAL A 1 127 ? -12.324 5.638 3.830 1.00 97.38 127 VAL A CA 1
ATOM 980 C C . VAL A 1 127 ? -11.675 5.154 2.546 1.00 97.38 127 VAL A C 1
ATOM 982 O O . VAL A 1 127 ? -11.075 4.083 2.529 1.00 97.38 127 VAL A O 1
ATOM 985 N N . ILE A 1 128 ? -11.779 5.938 1.477 1.00 97.81 128 ILE A N 1
ATOM 986 C CA . ILE A 1 128 ? -11.169 5.623 0.185 1.00 97.81 128 ILE A CA 1
ATOM 987 C C . ILE A 1 128 ? -10.142 6.697 -0.135 1.00 97.81 128 ILE A C 1
ATOM 989 O O . ILE A 1 128 ? -10.487 7.866 -0.291 1.00 97.81 128 ILE A O 1
ATOM 993 N N . CYS A 1 129 ? -8.884 6.301 -0.272 1.00 97.06 129 CYS A N 1
ATOM 994 C CA . CYS A 1 129 ? -7.778 7.177 -0.624 1.00 97.06 129 CYS A CA 1
ATOM 995 C C . CYS A 1 129 ? -7.257 6.807 -2.008 1.00 97.06 129 CYS A C 1
ATOM 997 O O . CYS A 1 129 ? -6.964 5.646 -2.273 1.00 97.06 129 CYS A O 1
ATOM 999 N N . ARG A 1 130 ? -7.134 7.794 -2.893 1.00 97.12 130 ARG A N 1
ATOM 1000 C CA . ARG A 1 130 ? -6.569 7.657 -4.237 1.00 97.12 130 ARG A CA 1
ATOM 1001 C C . ARG A 1 130 ? -5.378 8.583 -4.354 1.00 97.12 130 ARG A C 1
ATOM 1003 O O . ARG A 1 130 ? -5.513 9.786 -4.136 1.00 97.12 130 ARG A O 1
ATOM 1010 N N . CYS A 1 131 ? -4.233 8.026 -4.706 1.00 95.44 131 CYS A N 1
ATOM 1011 C CA . CYS A 1 131 ? -3.001 8.772 -4.854 1.00 95.44 131 CYS A CA 1
ATOM 1012 C C . CYS A 1 131 ? -2.306 8.379 -6.155 1.00 95.44 131 CYS A C 1
ATOM 1014 O O . CYS A 1 131 ? -2.093 7.194 -6.423 1.00 95.44 131 CYS A O 1
ATOM 1016 N N . ALA A 1 132 ? -1.979 9.377 -6.970 1.00 94.00 132 ALA A N 1
ATOM 1017 C CA . ALA A 1 132 ? -1.113 9.181 -8.121 1.00 94.00 132 ALA A CA 1
ATOM 1018 C C . ALA A 1 132 ? 0.335 9.397 -7.689 1.00 94.00 132 ALA A C 1
ATOM 1020 O O . ALA A 1 132 ? 0.619 10.323 -6.931 1.00 94.00 132 ALA A O 1
ATOM 1021 N N . PHE A 1 133 ? 1.231 8.564 -8.201 1.00 92.81 133 PHE A N 1
ATOM 1022 C CA . PHE A 1 133 ? 2.663 8.664 -7.990 1.00 92.81 133 PHE A CA 1
ATOM 1023 C C . PHE A 1 133 ? 3.380 8.816 -9.325 1.00 92.81 133 PHE A C 1
ATOM 1025 O O . PHE A 1 133 ? 3.067 8.118 -10.298 1.00 92.81 133 PHE A O 1
ATOM 1032 N N . GLU A 1 134 ? 4.373 9.696 -9.330 1.00 90.38 134 GLU A N 1
ATOM 1033 C CA . GLU A 1 134 ? 5.273 9.949 -10.448 1.00 90.38 134 GLU A CA 1
ATOM 1034 C C . GLU A 1 134 ? 6.725 9.892 -9.976 1.00 90.38 134 GLU A C 1
ATOM 1036 O O . GLU A 1 134 ? 6.994 10.117 -8.797 1.00 90.38 134 GLU A O 1
ATOM 1041 N N . PRO A 1 135 ? 7.690 9.626 -10.865 1.00 87.25 135 PRO A N 1
ATOM 1042 C CA . PRO A 1 135 ? 9.090 9.703 -10.504 1.00 87.25 135 PRO A CA 1
ATOM 1043 C C . PRO A 1 135 ? 9.449 11.164 -10.212 1.00 87.25 135 PRO A C 1
ATOM 1045 O O . PRO A 1 135 ? 9.113 12.045 -11.010 1.00 87.25 135 PRO A O 1
ATOM 1048 N N . GLY A 1 136 ? 10.147 11.424 -9.107 1.00 81.44 136 GLY A N 1
ATOM 1049 C CA . GLY A 1 136 ? 10.602 12.770 -8.741 1.00 81.44 136 GLY A CA 1
ATOM 1050 C C . GLY A 1 136 ? 11.685 13.325 -9.695 1.00 81.44 136 GLY A C 1
ATOM 1051 O O . GLY A 1 136 ? 11.855 12.843 -10.816 1.00 81.44 136 GLY A O 1
ATOM 1052 N N . PRO A 1 137 ? 12.549 14.259 -9.257 1.00 73.88 137 PRO A N 1
ATOM 1053 C CA . PRO A 1 137 ? 13.721 14.735 -10.019 1.00 73.88 137 PRO A CA 1
ATOM 1054 C C . PRO A 1 137 ? 14.988 13.852 -9.865 1.00 73.88 137 PRO A C 1
ATOM 1056 O O . PRO A 1 137 ? 15.383 13.592 -8.733 1.00 73.88 137 PRO A O 1
ATOM 1059 N N . PRO A 1 138 ? 15.629 13.360 -10.941 1.00 68.00 138 PRO A N 1
ATOM 1060 C CA . PRO A 1 138 ? 16.773 12.441 -10.847 1.00 68.00 138 PRO A CA 1
ATOM 1061 C C . PRO A 1 138 ? 17.921 13.007 -10.005 1.00 68.00 138 PRO A C 1
ATOM 1063 O O . PRO A 1 138 ? 18.162 14.213 -10.003 1.00 68.00 138 PRO A O 1
ATOM 1066 N N . ASP A 1 139 ? 18.627 12.126 -9.294 1.00 59.47 139 ASP A N 1
ATOM 1067 C CA . ASP A 1 139 ? 19.742 12.517 -8.432 1.00 59.47 139 ASP A CA 1
ATOM 1068 C C . ASP A 1 139 ? 20.828 13.233 -9.250 1.00 59.47 139 ASP A C 1
ATOM 1070 O O . ASP A 1 139 ? 21.259 12.745 -10.296 1.00 59.47 139 ASP A O 1
ATOM 1074 N N . ALA A 1 140 ? 21.331 14.365 -8.746 1.00 50.38 140 ALA A N 1
ATOM 1075 C CA . ALA A 1 140 ? 22.353 15.177 -9.420 1.00 50.38 140 ALA A CA 1
ATOM 1076 C C . ALA A 1 140 ? 23.675 14.424 -9.702 1.00 50.38 140 ALA A C 1
ATOM 1078 O O . ALA A 1 140 ? 24.486 14.864 -10.514 1.00 50.38 140 ALA A O 1
ATOM 1079 N N . SER A 1 141 ? 23.898 13.290 -9.035 1.00 45.97 141 SER A N 1
ATOM 1080 C CA . SER A 1 141 ? 25.073 12.420 -9.155 1.00 45.97 141 SER A CA 1
ATOM 1081 C C . SER A 1 141 ? 24.911 11.282 -10.174 1.00 45.97 141 SER A C 1
ATOM 1083 O O . SER A 1 141 ? 25.880 10.575 -10.456 1.00 45.97 141 SER A O 1
ATOM 1085 N N . GLY A 1 142 ? 23.723 11.102 -10.758 1.00 43.12 142 GLY A N 1
ATOM 1086 C CA . GLY A 1 142 ? 23.462 10.135 -11.819 1.00 43.12 142 GLY A CA 1
ATOM 1087 C C . GLY A 1 142 ? 23.196 10.845 -13.139 1.00 43.12 142 GLY A C 1
ATOM 1088 O O . GLY A 1 142 ? 22.065 11.233 -13.380 1.00 43.12 142 GLY A O 1
ATOM 1089 N N . GLY A 1 143 ? 24.236 11.006 -13.965 1.00 41.47 143 GLY A N 1
ATOM 1090 C CA . GLY A 1 143 ? 24.181 11.388 -15.386 1.00 41.47 143 GLY A CA 1
ATOM 1091 C C . GLY A 1 143 ? 22.988 12.248 -15.822 1.00 41.47 143 GLY A C 1
ATOM 1092 O O . GLY A 1 143 ? 21.945 11.704 -16.161 1.00 41.47 143 GLY A O 1
ATOM 1093 N N . ALA A 1 144 ? 23.194 13.569 -15.838 1.00 34.09 144 ALA A N 1
ATOM 1094 C CA . ALA A 1 144 ? 22.376 14.613 -16.464 1.00 34.09 144 ALA A CA 1
ATOM 1095 C C . ALA A 1 144 ? 20.945 14.220 -16.888 1.00 34.09 144 ALA A C 1
ATOM 1097 O O . ALA A 1 144 ? 20.706 13.630 -17.940 1.00 34.09 144 ALA A O 1
ATOM 1098 N N . CYS A 1 145 ? 19.972 14.679 -16.110 1.00 35.28 145 CYS A N 1
ATOM 1099 C CA . CYS A 1 145 ? 18.608 14.908 -16.568 1.00 35.28 145 CYS A CA 1
ATOM 1100 C C . CYS A 1 145 ? 18.191 16.272 -16.000 1.00 35.28 145 CYS A C 1
ATOM 1102 O O . CYS A 1 145 ? 17.749 16.383 -14.857 1.00 35.28 145 CYS A O 1
ATOM 1104 N N . ILE A 1 146 ? 18.447 17.329 -16.774 1.00 37.06 146 ILE A N 1
ATOM 1105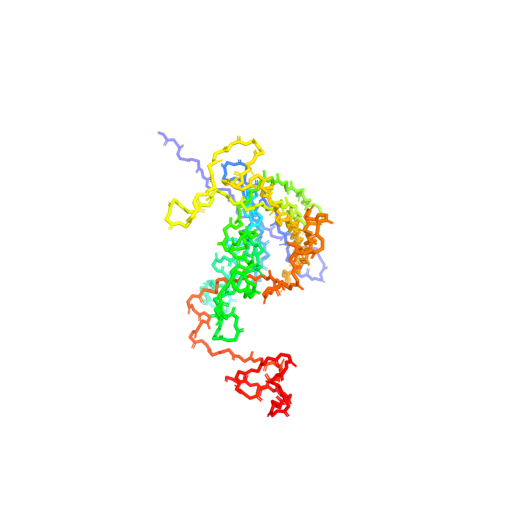 C CA . ILE A 1 146 ? 18.217 18.724 -16.384 1.00 37.06 146 ILE A CA 1
ATOM 1106 C C . ILE A 1 146 ? 16.721 19.049 -16.469 1.00 37.06 146 ILE A C 1
ATOM 1108 O O . ILE A 1 146 ? 16.151 18.976 -17.546 1.00 37.06 146 ILE A O 1
ATOM 1112 N N . GLY A 1 147 ? 16.133 19.417 -15.324 1.00 30.44 147 GLY A N 1
ATOM 1113 C CA . GLY A 1 147 ? 15.154 20.499 -15.120 1.00 30.44 147 GLY A CA 1
ATOM 1114 C C . GLY A 1 147 ? 13.899 20.620 -16.000 1.00 30.44 147 GLY A C 1
ATOM 1115 O O . GLY A 1 147 ? 13.981 21.038 -17.141 1.00 30.44 147 GLY A O 1
ATOM 1116 N N . GLY A 1 148 ? 12.731 20.443 -15.366 1.00 30.48 148 GLY A N 1
ATOM 1117 C CA . GLY A 1 148 ? 11.540 21.291 -15.553 1.00 30.48 148 GLY A CA 1
ATOM 1118 C C . GLY A 1 148 ? 10.867 21.313 -16.928 1.00 30.48 148 GLY A C 1
ATOM 1119 O O . GLY A 1 148 ? 11.213 22.132 -17.763 1.00 30.48 148 GLY A O 1
ATOM 1120 N N . GLY A 1 149 ? 9.799 20.520 -17.083 1.00 36.03 149 GLY A N 1
ATOM 1121 C CA . GLY A 1 149 ? 8.879 20.598 -18.224 1.00 36.03 149 GLY A CA 1
ATOM 1122 C C . GLY A 1 149 ? 9.497 20.052 -19.510 1.00 36.03 149 GLY A C 1
ATOM 1123 O O . GLY A 1 149 ? 10.179 20.770 -20.215 1.00 36.03 149 GLY A O 1
ATOM 1124 N N . GLU A 1 150 ? 9.244 18.773 -19.805 1.00 41.78 150 GLU A N 1
ATOM 1125 C CA . GLU A 1 150 ? 9.808 18.058 -20.965 1.00 41.78 150 GLU A CA 1
ATOM 1126 C C . GLU A 1 150 ? 11.347 18.005 -20.965 1.00 41.78 150 GLU A C 1
ATOM 1128 O O . GLU A 1 150 ? 12.022 18.768 -21.650 1.00 41.78 150 GLU A O 1
ATOM 1133 N N . THR A 1 151 ? 11.936 17.073 -20.206 1.00 38.69 151 THR A N 1
ATOM 1134 C CA . THR A 1 151 ? 13.397 16.943 -20.180 1.00 38.69 151 THR A CA 1
ATOM 1135 C C . THR A 1 151 ? 13.888 15.979 -21.260 1.00 38.69 151 THR A C 1
ATOM 1137 O O . THR A 1 151 ? 13.481 14.815 -21.354 1.00 38.69 151 THR A O 1
ATOM 1140 N N . TYR A 1 152 ? 14.751 16.524 -22.112 1.00 36.91 152 TYR A N 1
ATOM 1141 C CA . TYR A 1 152 ? 15.573 15.828 -23.089 1.00 36.91 152 TYR A CA 1
ATOM 1142 C C . TYR A 1 152 ? 16.879 15.385 -22.404 1.00 36.91 152 TYR A C 1
ATOM 1144 O O . TYR A 1 152 ? 17.467 16.150 -21.640 1.00 36.91 152 TYR A O 1
ATOM 1152 N N . SER A 1 153 ? 17.356 14.166 -22.666 1.00 39.44 153 SER A N 1
ATOM 1153 C CA . SER A 1 153 ? 18.761 13.807 -22.417 1.00 39.44 153 SER A CA 1
ATOM 1154 C C . SER A 1 153 ? 19.690 14.635 -23.321 1.00 39.44 153 SER A C 1
ATOM 1156 O O . SER A 1 153 ? 19.243 15.142 -24.348 1.00 39.44 153 SER A O 1
ATOM 1158 N N . ASP A 1 154 ? 20.997 14.689 -23.030 1.00 39.91 154 ASP A N 1
ATOM 1159 C CA . ASP A 1 154 ? 22.037 15.274 -23.916 1.00 39.91 154 ASP A CA 1
ATOM 1160 C C . ASP A 1 154 ? 22.033 14.700 -25.358 1.00 39.91 154 ASP A C 1
ATOM 1162 O O . ASP A 1 154 ? 22.678 15.226 -26.260 1.00 39.91 154 ASP A O 1
ATOM 1166 N N . SER A 1 155 ? 21.287 13.617 -25.587 1.00 40.75 155 SER A N 1
ATOM 1167 C CA . SER A 1 155 ? 21.056 12.946 -26.870 1.00 40.75 155 SER A CA 1
ATOM 1168 C C . SER A 1 155 ? 19.670 13.189 -27.484 1.00 40.75 155 SER A C 1
ATOM 1170 O O . SER A 1 155 ? 19.334 12.580 -28.497 1.00 40.75 155 SER A O 1
ATOM 1172 N N . GLY A 1 156 ? 18.849 14.064 -26.904 1.00 36.12 156 GLY A N 1
ATOM 1173 C CA . GLY A 1 156 ? 17.531 14.382 -27.441 1.00 36.12 156 GLY A CA 1
ATOM 1174 C C . GLY A 1 156 ? 16.429 13.358 -27.108 1.00 36.12 156 GLY A C 1
ATOM 1175 O O . GLY A 1 156 ? 15.372 13.385 -27.739 1.00 36.12 156 GLY A O 1
ATOM 1176 N N . HIS A 1 157 ? 16.622 12.464 -26.131 1.00 40.41 157 HIS A N 1
ATOM 1177 C CA . HIS A 1 157 ? 15.597 11.484 -25.751 1.00 40.41 157 HIS A CA 1
ATOM 1178 C C . HIS A 1 157 ? 14.734 11.992 -24.593 1.00 40.41 157 HIS A C 1
ATOM 1180 O O . HIS A 1 157 ? 15.241 12.436 -23.565 1.00 40.41 157 HIS A O 1
ATOM 1186 N N . ARG A 1 158 ? 13.414 11.903 -24.766 1.00 46.75 158 ARG A N 1
ATOM 1187 C CA . ARG A 1 158 ? 12.400 12.247 -23.760 1.00 46.75 158 ARG A CA 1
ATOM 1188 C C . ARG A 1 158 ? 12.571 11.391 -22.502 1.00 46.75 158 ARG A C 1
ATOM 1190 O O . ARG A 1 158 ? 12.704 10.173 -22.608 1.00 46.75 158 ARG A O 1
ATOM 1197 N N . CYS A 1 159 ? 12.497 11.990 -21.314 1.00 49.28 159 CYS A N 1
ATOM 1198 C CA . CYS A 1 159 ? 12.349 11.225 -20.077 1.00 49.28 159 CYS A CA 1
ATOM 1199 C C . CYS A 1 159 ? 10.942 10.597 -20.015 1.00 49.28 159 CYS A C 1
ATOM 1201 O O . CYS A 1 159 ? 9.923 11.292 -20.014 1.00 49.28 159 CYS A O 1
ATOM 1203 N N . TRP A 1 160 ? 10.860 9.272 -19.980 1.00 61.72 160 TRP A N 1
ATOM 1204 C CA . TRP A 1 160 ? 9.585 8.558 -19.910 1.00 61.72 160 TRP A CA 1
ATOM 1205 C C . TRP A 1 160 ? 9.281 8.167 -18.472 1.00 61.72 160 TRP A C 1
ATOM 1207 O O . TRP A 1 160 ? 10.136 7.622 -17.773 1.00 61.72 160 TRP A O 1
ATOM 1217 N N . LYS A 1 161 ? 8.066 8.471 -18.018 1.00 68.62 161 LYS A N 1
ATOM 1218 C CA . LYS A 1 161 ? 7.683 8.344 -16.612 1.00 68.62 161 LYS A CA 1
ATOM 1219 C C . LYS A 1 161 ? 6.811 7.112 -16.406 1.00 68.62 161 LYS A C 1
ATOM 1221 O O . LYS A 1 161 ? 5.832 6.909 -17.131 1.00 68.62 161 LYS A O 1
ATOM 1226 N N . ALA A 1 162 ? 7.165 6.314 -15.403 1.00 80.81 162 ALA A N 1
ATOM 1227 C CA . ALA A 1 162 ? 6.256 5.343 -14.819 1.00 80.81 162 ALA A CA 1
ATOM 1228 C C . ALA A 1 162 ? 5.168 6.096 -14.040 1.00 80.81 162 ALA A C 1
ATOM 1230 O O . ALA A 1 162 ? 5.482 6.958 -13.229 1.00 80.81 162 ALA A O 1
ATOM 1231 N N . HIS A 1 163 ? 3.898 5.771 -14.259 1.00 85.62 163 HIS A N 1
ATOM 1232 C CA . HIS A 1 163 ? 2.788 6.339 -13.496 1.00 85.62 163 HIS A CA 1
ATOM 1233 C C . HIS A 1 163 ? 2.109 5.235 -12.698 1.00 85.62 163 HIS A C 1
ATOM 1235 O O . HIS A 1 163 ? 1.749 4.190 -13.253 1.00 85.62 163 HIS A O 1
ATOM 1241 N N . VAL A 1 164 ? 1.916 5.470 -11.401 1.00 91.19 164 VAL A N 1
ATOM 1242 C CA . VAL A 1 164 ? 1.250 4.519 -10.507 1.00 91.19 164 VAL A CA 1
ATOM 1243 C C . VAL A 1 164 ? 0.055 5.192 -9.852 1.00 91.19 164 VAL A C 1
ATOM 1245 O O . VAL A 1 164 ? 0.211 6.154 -9.111 1.00 91.19 164 VAL A O 1
ATOM 1248 N N . MET A 1 165 ? -1.142 4.669 -10.095 1.00 93.81 165 MET A N 1
ATOM 1249 C CA . MET A 1 165 ? -2.334 5.011 -9.327 1.00 93.81 165 MET A CA 1
ATOM 1250 C C . MET A 1 165 ? -2.498 3.988 -8.208 1.00 93.81 165 MET A C 1
ATOM 1252 O O . MET A 1 165 ? -2.695 2.801 -8.470 1.00 93.81 165 MET A O 1
ATOM 1256 N N . HIS A 1 166 ? -2.423 4.452 -6.968 1.00 94.94 166 HIS A N 1
ATOM 1257 C CA . HIS A 1 166 ? -2.576 3.661 -5.757 1.00 94.94 166 HIS A CA 1
ATOM 1258 C C . HIS A 1 166 ? -3.896 4.039 -5.083 1.00 94.94 166 HIS A C 1
ATOM 1260 O O . HIS A 1 166 ? -4.086 5.181 -4.666 1.00 94.94 166 HIS A O 1
ATOM 1266 N N . THR A 1 167 ? -4.829 3.093 -5.013 1.00 96.75 167 THR A N 1
ATOM 1267 C CA . THR A 1 167 ? -6.102 3.261 -4.307 1.00 96.75 167 THR A CA 1
ATOM 1268 C C . THR A 1 167 ? -6.146 2.329 -3.111 1.00 96.75 167 THR A C 1
ATOM 1270 O O . THR A 1 167 ? -5.966 1.123 -3.277 1.00 96.75 167 THR A O 1
ATOM 1273 N N . VAL A 1 168 ? -6.415 2.883 -1.932 1.00 97.19 168 VAL A N 1
ATOM 1274 C CA . VAL A 1 168 ? -6.594 2.141 -0.685 1.00 97.19 168 VAL A CA 1
ATOM 1275 C C . VAL A 1 168 ? -8.001 2.386 -0.178 1.00 97.19 168 VAL A C 1
ATOM 1277 O O . VAL A 1 168 ? -8.416 3.530 -0.001 1.00 97.19 168 VAL A O 1
ATOM 1280 N N . GLU A 1 169 ? -8.735 1.310 0.041 1.00 98.00 169 GLU A N 1
ATOM 1281 C CA . GLU A 1 169 ? -10.077 1.319 0.596 1.00 98.00 169 GLU A CA 1
ATOM 1282 C C . GLU A 1 169 ? -10.054 0.638 1.958 1.00 98.00 169 GLU A C 1
ATOM 1284 O O . GLU A 1 169 ? -9.725 -0.541 2.071 1.00 98.00 169 GLU A O 1
ATOM 1289 N N . TYR A 1 170 ? -10.425 1.385 2.987 1.00 97.81 170 TYR A N 1
ATOM 1290 C CA . TYR A 1 170 ? -10.615 0.880 4.335 1.00 97.81 170 TYR A CA 1
ATOM 1291 C C . TYR A 1 170 ? -12.106 0.693 4.591 1.00 97.81 170 TYR A C 1
ATOM 1293 O O . TYR A 1 170 ? -12.887 1.630 4.418 1.00 97.81 170 TYR A O 1
ATOM 1301 N N . SER A 1 171 ? -12.485 -0.496 5.052 1.00 97.12 171 SER A N 1
ATOM 1302 C CA . SER A 1 171 ? -13.820 -0.795 5.567 1.00 97.12 171 SER A CA 1
ATOM 1303 C C . SER A 1 171 ? -13.714 -1.252 7.016 1.00 97.12 171 SER A C 1
ATOM 1305 O O . SER A 1 171 ? -13.006 -2.216 7.336 1.00 97.12 171 SER A O 1
ATOM 1307 N N . PHE A 1 172 ? -14.409 -0.539 7.897 1.00 95.69 172 PHE A N 1
ATOM 1308 C CA . PHE A 1 172 ? -14.328 -0.741 9.336 1.00 95.69 172 PHE A CA 1
ATOM 1309 C C . PHE A 1 172 ? -15.540 -1.520 9.831 1.00 95.69 172 PHE A C 1
ATOM 1311 O O . PHE A 1 172 ? -16.684 -1.087 9.714 1.00 95.69 172 PHE A O 1
ATOM 1318 N N . GLN A 1 173 ? -15.278 -2.690 10.402 1.00 93.81 173 GLN A N 1
ATOM 1319 C CA . GLN A 1 173 ? -16.286 -3.551 11.012 1.00 93.81 173 GLN A CA 1
ATOM 1320 C C . GLN A 1 173 ? -15.993 -3.678 12.502 1.00 93.81 173 GLN A C 1
ATOM 1322 O O . GLN A 1 173 ? -14.978 -3.184 12.986 1.00 93.81 173 GLN A O 1
ATOM 1327 N N . ARG A 1 174 ? -16.875 -4.338 13.249 1.00 90.56 174 ARG A N 1
ATOM 1328 C CA . ARG A 1 174 ? -16.732 -4.465 14.703 1.00 90.56 174 ARG A CA 1
ATOM 1329 C C . ARG A 1 174 ? -15.376 -5.049 15.112 1.00 90.56 174 ARG A C 1
ATOM 1331 O O . ARG A 1 174 ? -14.696 -4.488 15.956 1.00 90.56 174 ARG A O 1
ATOM 1338 N N . ASP A 1 175 ? -14.982 -6.165 14.530 1.00 89.62 175 ASP A N 1
ATOM 1339 C CA . ASP A 1 175 ? -13.846 -6.977 14.975 1.00 89.62 175 ASP A CA 1
ATOM 1340 C C . ASP A 1 175 ? -12.677 -6.997 13.987 1.00 89.62 175 ASP A C 1
ATOM 1342 O O . ASP A 1 175 ? -11.654 -7.626 14.251 1.00 89.62 175 ASP A O 1
ATOM 1346 N N . ARG A 1 176 ? -12.804 -6.297 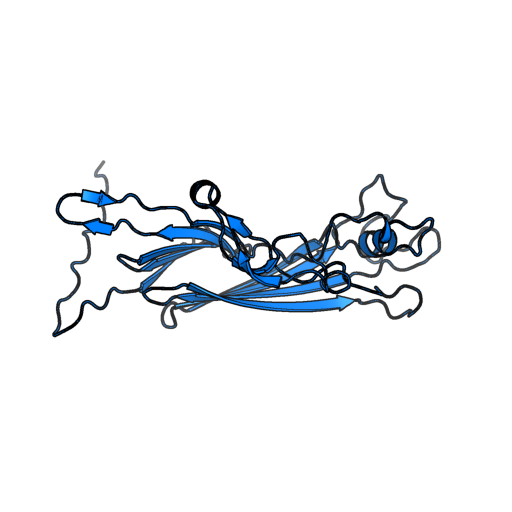12.856 1.00 92.62 176 ARG A N 1
ATOM 1347 C CA . ARG A 1 176 ? -11.778 -6.257 11.816 1.00 92.62 176 ARG A CA 1
ATOM 1348 C C . ARG A 1 176 ? -11.773 -4.957 11.034 1.00 92.62 176 ARG A C 1
ATOM 1350 O O . ARG A 1 176 ? -12.801 -4.304 10.852 1.00 92.62 176 ARG A O 1
ATOM 1357 N N . VAL A 1 177 ? -10.600 -4.671 10.486 1.00 94.94 177 VAL A N 1
ATOM 1358 C CA . VAL A 1 177 ? -10.389 -3.686 9.429 1.00 94.94 177 VAL A CA 1
ATOM 1359 C C . VAL A 1 177 ? -10.117 -4.456 8.144 1.00 94.94 177 VAL A C 1
ATOM 1361 O O . VAL A 1 177 ? -9.199 -5.271 8.093 1.00 94.94 177 VAL A O 1
ATOM 1364 N N . SER A 1 178 ? -10.937 -4.237 7.120 1.00 96.31 178 SER A N 1
ATOM 1365 C CA . SER A 1 178 ? -10.690 -4.770 5.777 1.00 96.31 178 SER A CA 1
ATOM 1366 C C . SER A 1 178 ? -10.011 -3.699 4.940 1.00 96.31 178 SER A C 1
ATOM 1368 O O . SER A 1 178 ? -10.452 -2.550 4.946 1.00 96.31 178 SER A O 1
ATOM 1370 N N . VAL A 1 179 ? -8.945 -4.076 4.235 1.00 96.44 179 VAL A N 1
ATOM 1371 C CA . VAL A 1 179 ? -8.193 -3.165 3.370 1.00 96.44 179 VAL A CA 1
ATOM 1372 C C . VAL A 1 179 ? -8.180 -3.719 1.952 1.00 96.44 179 VAL A C 1
ATOM 1374 O O . VAL A 1 179 ? -7.628 -4.790 1.703 1.00 96.44 179 VAL A O 1
ATOM 1377 N N . GLY A 1 180 ? -8.796 -2.991 1.028 1.00 96.88 180 GLY A N 1
ATOM 1378 C CA . GLY A 1 180 ? -8.680 -3.217 -0.406 1.00 96.88 180 GLY A CA 1
ATOM 1379 C C . GLY A 1 180 ? -7.580 -2.332 -0.976 1.00 96.88 180 GLY A C 1
ATOM 1380 O O . GLY A 1 180 ? -7.567 -1.130 -0.728 1.00 96.88 180 GLY A O 1
ATOM 1381 N N . VAL A 1 181 ? -6.660 -2.904 -1.751 1.00 95.50 181 VAL A N 1
ATOM 1382 C CA . VAL A 1 181 ? -5.625 -2.135 -2.451 1.00 95.50 181 VAL A CA 1
ATOM 1383 C C . VAL A 1 181 ? -5.735 -2.402 -3.940 1.00 95.50 181 VAL A C 1
ATOM 1385 O O . VAL A 1 181 ? -5.630 -3.543 -4.384 1.00 95.50 181 VAL A O 1
ATOM 1388 N N . THR A 1 182 ? -5.917 -1.339 -4.717 1.00 96.06 182 THR A N 1
ATOM 1389 C CA . THR A 1 182 ? -5.879 -1.386 -6.180 1.00 96.06 182 THR A CA 1
ATOM 1390 C C . THR A 1 182 ? -4.697 -0.569 -6.671 1.00 96.06 182 THR A C 1
ATOM 1392 O O . THR A 1 182 ? -4.556 0.605 -6.328 1.00 96.06 182 THR A O 1
ATOM 1395 N N . MET A 1 183 ? -3.851 -1.186 -7.492 1.00 94.06 183 MET A N 1
ATOM 1396 C CA . MET A 1 183 ? -2.716 -0.523 -8.124 1.00 94.06 183 MET A CA 1
ATOM 1397 C C . MET A 1 183 ? -2.848 -0.614 -9.636 1.00 94.06 183 MET A C 1
ATOM 1399 O O . MET A 1 183 ? -2.814 -1.709 -10.194 1.00 94.06 183 MET A O 1
ATOM 1403 N N . ALA A 1 184 ? -2.967 0.534 -10.295 1.00 91.50 184 ALA A N 1
ATOM 1404 C CA . ALA A 1 184 ? -2.827 0.622 -11.741 1.00 91.50 184 ALA A CA 1
ATOM 1405 C C . ALA A 1 184 ? -1.448 1.198 -12.050 1.00 91.50 184 ALA A C 1
ATOM 1407 O O . ALA A 1 184 ? -1.137 2.327 -11.674 1.00 91.50 184 ALA A O 1
ATOM 1408 N N . VAL A 1 185 ? -0.616 0.399 -12.708 1.00 87.06 185 VAL A N 1
ATOM 1409 C CA . VAL A 1 185 ? 0.739 0.781 -13.103 1.00 87.06 185 VAL A CA 1
ATOM 1410 C C . VAL A 1 185 ? 0.784 0.945 -14.615 1.00 87.06 185 VAL A C 1
ATOM 1412 O O . VAL A 1 185 ? 0.239 0.124 -15.353 1.00 87.06 185 VAL A O 1
ATOM 1415 N N . SER A 1 186 ? 1.405 2.016 -15.088 1.00 80.69 186 SER A N 1
ATOM 1416 C CA . SER A 1 186 ? 1.536 2.290 -16.517 1.00 80.69 186 SER A CA 1
ATOM 1417 C C . SER A 1 186 ? 2.902 2.879 -16.836 1.00 80.69 186 SER A C 1
ATOM 1419 O O . SER A 1 186 ? 3.530 3.527 -16.001 1.00 80.69 186 SER A O 1
ATOM 1421 N N . ASP A 1 187 ? 3.355 2.619 -18.055 1.00 76.50 187 ASP A N 1
ATOM 1422 C CA . ASP A 1 187 ? 4.532 3.240 -18.647 1.00 76.50 187 ASP A CA 1
ATOM 1423 C C . ASP A 1 187 ? 4.056 4.083 -19.830 1.00 76.50 187 ASP A C 1
ATOM 1425 O O . ASP A 1 187 ? 3.289 3.608 -20.671 1.00 76.50 187 ASP A O 1
ATOM 1429 N N . SER A 1 188 ? 4.474 5.344 -19.858 1.00 70.94 188 SER A N 1
ATOM 1430 C CA . SER A 1 188 ? 4.130 6.292 -20.918 1.00 70.94 188 SER A CA 1
ATOM 1431 C C . SER A 1 188 ? 4.981 6.111 -22.181 1.00 70.94 188 SER A C 1
ATOM 1433 O O . SER A 1 188 ? 4.714 6.780 -23.186 1.00 70.94 188 SER A O 1
ATOM 1435 N N . ASN A 1 189 ? 5.981 5.220 -22.156 1.00 68.12 189 ASN A N 1
ATOM 1436 C CA . ASN A 1 189 ? 6.882 5.015 -23.278 1.00 68.12 189 ASN A CA 1
ATOM 1437 C C . ASN A 1 189 ? 6.195 4.365 -24.490 1.00 68.12 189 ASN A C 1
ATOM 1439 O O . ASN A 1 189 ? 5.602 3.286 -24.401 1.00 68.12 189 ASN A O 1
ATOM 1443 N N . ARG A 1 190 ? 6.296 5.039 -25.639 1.00 65.50 190 ARG A N 1
ATOM 1444 C CA . ARG A 1 190 ? 5.782 4.559 -26.930 1.00 65.50 190 ARG A CA 1
ATOM 1445 C C . ARG A 1 190 ? 6.831 3.791 -27.732 1.00 65.50 190 ARG A C 1
ATOM 1447 O O . ARG A 1 190 ? 6.450 3.010 -28.600 1.00 65.50 190 ARG A O 1
ATOM 1454 N N . ASP A 1 191 ? 8.110 3.983 -27.424 1.00 69.25 191 ASP A N 1
ATOM 1455 C CA . ASP A 1 191 ? 9.213 3.296 -28.080 1.00 69.25 191 ASP A CA 1
ATOM 1456 C C . ASP A 1 191 ? 9.467 1.960 -27.380 1.00 69.25 191 ASP A C 1
ATOM 1458 O O . ASP A 1 191 ? 9.882 1.899 -26.222 1.00 69.25 191 ASP A O 1
ATOM 1462 N N . GLU A 1 192 ? 9.232 0.861 -28.097 1.00 67.81 192 GLU A N 1
ATOM 1463 C CA . GLU A 1 192 ? 9.378 -0.499 -27.562 1.00 67.81 192 GLU A CA 1
ATOM 1464 C C . GLU A 1 192 ? 10.785 -0.767 -27.000 1.00 67.81 192 GLU A C 1
ATOM 1466 O O . GLU A 1 192 ? 10.940 -1.487 -26.013 1.00 67.81 192 GLU A O 1
ATOM 1471 N N . ALA A 1 193 ? 11.810 -0.144 -27.590 1.00 65.69 193 ALA A N 1
ATOM 1472 C CA . ALA A 1 193 ? 13.203 -0.299 -27.182 1.00 65.69 193 ALA A CA 1
ATOM 1473 C C . ALA A 1 193 ? 13.496 0.233 -25.768 1.00 65.69 193 ALA A C 1
ATOM 1475 O O . ALA A 1 193 ? 14.367 -0.318 -25.089 1.00 65.69 193 ALA A O 1
ATOM 1476 N N . ASP A 1 194 ? 12.763 1.258 -25.328 1.00 67.50 194 ASP A N 1
ATOM 1477 C CA . ASP A 1 194 ? 12.961 1.939 -24.045 1.00 67.50 194 ASP A CA 1
ATOM 1478 C C . ASP A 1 194 ? 11.800 1.702 -23.065 1.00 67.50 194 ASP A C 1
ATOM 1480 O O . ASP A 1 194 ? 11.766 2.294 -21.984 1.00 67.50 194 ASP A O 1
ATOM 1484 N N . ARG A 1 195 ? 10.827 0.861 -23.427 1.00 74.81 195 ARG A N 1
ATOM 1485 C CA . ARG A 1 195 ? 9.707 0.505 -22.555 1.00 74.81 195 ARG A CA 1
ATOM 1486 C C . ARG A 1 195 ? 10.198 -0.308 -21.361 1.00 74.81 195 ARG A C 1
ATOM 1488 O O . ARG A 1 195 ? 11.027 -1.211 -21.506 1.00 74.81 195 ARG A O 1
ATOM 1495 N N . LEU A 1 196 ? 9.627 -0.043 -20.189 1.00 82.50 196 LEU A N 1
ATOM 1496 C CA . LEU A 1 196 ? 9.887 -0.805 -18.977 1.00 82.50 196 LEU A CA 1
ATOM 1497 C C . LEU A 1 196 ? 9.513 -2.277 -19.202 1.00 82.50 196 LEU A C 1
ATOM 1499 O O . LEU A 1 196 ? 8.337 -2.641 -19.258 1.00 82.50 196 LEU A O 1
ATOM 1503 N N . LYS A 1 197 ? 10.529 -3.136 -19.322 1.00 85.00 197 LYS A N 1
ATOM 1504 C CA . LYS A 1 197 ? 10.339 -4.555 -19.671 1.00 85.00 197 LYS A CA 1
ATOM 1505 C C . LYS A 1 197 ? 9.746 -5.385 -18.543 1.00 85.00 197 LYS A C 1
ATOM 1507 O O . LYS A 1 197 ? 9.090 -6.390 -18.793 1.00 85.00 197 LYS A O 1
ATOM 1512 N N . SER A 1 198 ? 10.040 -5.012 -17.303 1.00 89.44 198 SER A N 1
ATOM 1513 C CA . SER A 1 198 ? 9.583 -5.731 -16.121 1.00 89.44 198 SER A CA 1
ATOM 1514 C C . SER A 1 198 ? 9.549 -4.809 -14.915 1.00 89.44 198 SER A C 1
ATOM 1516 O O . SER A 1 198 ? 10.443 -3.980 -14.735 1.00 89.44 198 SER A O 1
ATOM 1518 N N . TRP A 1 199 ? 8.543 -5.002 -14.070 1.00 91.31 199 TRP A N 1
ATOM 1519 C CA . TRP A 1 199 ? 8.451 -4.362 -12.767 1.00 91.31 199 TRP A CA 1
ATOM 1520 C C . TRP A 1 199 ? 9.191 -5.218 -11.737 1.00 91.31 199 TRP A C 1
ATOM 1522 O O . TRP A 1 199 ? 8.964 -6.427 -11.686 1.00 91.31 199 TRP A O 1
ATOM 1532 N N . PRO A 1 200 ? 10.037 -4.628 -10.875 1.00 92.81 200 PRO A N 1
ATOM 1533 C CA . PRO A 1 200 ? 10.751 -5.398 -9.858 1.00 92.81 200 PRO A CA 1
ATOM 1534 C C . PRO A 1 200 ? 9.795 -6.027 -8.836 1.00 92.81 200 PRO A C 1
ATOM 1536 O O . PRO A 1 200 ? 10.103 -7.062 -8.248 1.00 92.81 200 PRO A O 1
ATOM 1539 N N . ARG A 1 201 ? 8.662 -5.360 -8.585 1.00 93.62 201 ARG A N 1
ATOM 1540 C CA . ARG A 1 201 ? 7.548 -5.808 -7.748 1.00 93.62 201 ARG A CA 1
ATOM 1541 C C . ARG A 1 201 ? 6.349 -4.883 -7.927 1.00 93.62 201 ARG A C 1
ATOM 1543 O O . ARG A 1 201 ? 6.497 -3.763 -8.409 1.00 93.62 201 ARG A O 1
ATOM 1550 N N . VAL A 1 202 ? 5.189 -5.353 -7.486 1.00 92.38 202 VAL A N 1
ATOM 1551 C CA . VAL A 1 202 ? 3.969 -4.561 -7.325 1.00 92.38 202 VAL A CA 1
ATOM 1552 C C . VAL A 1 202 ? 3.343 -4.993 -6.007 1.00 92.38 202 VAL A C 1
ATOM 1554 O O . VAL A 1 202 ? 2.993 -6.160 -5.846 1.00 92.38 202 VAL A O 1
ATOM 1557 N N . GLY A 1 203 ? 3.247 -4.082 -5.045 1.00 93.19 203 GLY A N 1
ATOM 1558 C CA . GLY A 1 203 ? 2.669 -4.401 -3.748 1.00 93.19 203 GLY A CA 1
ATOM 1559 C C . GLY A 1 203 ? 2.664 -3.223 -2.790 1.00 93.19 203 GLY A C 1
ATOM 1560 O O . GLY A 1 203 ? 2.756 -2.063 -3.192 1.00 93.19 203 GLY A O 1
ATOM 1561 N N . VAL A 1 204 ? 2.578 -3.546 -1.506 1.00 93.06 204 VAL A N 1
ATOM 1562 C CA . VAL A 1 204 ? 2.532 -2.592 -0.396 1.00 93.06 204 VAL A CA 1
ATOM 1563 C C . VAL A 1 204 ? 3.611 -2.917 0.623 1.00 93.06 204 VAL A C 1
ATOM 1565 O O . VAL A 1 204 ? 4.176 -4.012 0.622 1.00 93.06 204 VAL A O 1
ATOM 1568 N N . SER A 1 205 ? 3.888 -1.954 1.491 1.00 91.94 205 SER A N 1
ATOM 1569 C CA . SER A 1 205 ? 4.755 -2.132 2.649 1.00 91.94 205 SER A CA 1
ATOM 1570 C C . SER A 1 205 ? 3.999 -1.733 3.906 1.00 91.94 205 SER A C 1
ATOM 1572 O O . SER A 1 205 ? 3.173 -0.816 3.880 1.00 91.94 205 SER A O 1
ATOM 1574 N N . LEU A 1 206 ? 4.292 -2.436 4.994 1.00 92.75 206 LEU A N 1
ATOM 1575 C CA . LEU A 1 206 ? 3.779 -2.136 6.320 1.00 92.75 206 LEU A CA 1
ATOM 1576 C C . LEU A 1 206 ? 4.947 -2.119 7.301 1.00 92.75 206 LEU A C 1
ATOM 1578 O O . LEU A 1 206 ? 5.828 -2.976 7.249 1.00 92.75 206 LEU A O 1
ATOM 1582 N N . GLU A 1 207 ? 4.920 -1.151 8.197 1.00 93.19 207 GLU A N 1
ATOM 1583 C CA . GLU A 1 207 ? 5.770 -1.055 9.366 1.00 93.19 207 GLU A CA 1
ATOM 1584 C C . GLU A 1 207 ? 4.969 -1.556 10.568 1.00 93.19 207 GLU A C 1
ATOM 1586 O O . GLU A 1 207 ? 3.995 -0.933 11.008 1.00 93.19 207 GLU A O 1
ATOM 1591 N N . LEU A 1 208 ? 5.345 -2.740 11.048 1.00 90.94 208 LEU A N 1
ATOM 1592 C CA . LEU A 1 208 ? 4.733 -3.359 12.217 1.00 90.94 208 LEU A CA 1
ATOM 1593 C C . LEU A 1 208 ? 5.261 -2.698 13.488 1.00 90.94 208 LEU A C 1
ATOM 1595 O O . LEU A 1 208 ? 6.429 -2.319 13.567 1.00 90.94 208 LEU A O 1
ATOM 1599 N N . ALA A 1 209 ? 4.411 -2.606 14.505 1.00 88.88 209 ALA A N 1
ATOM 1600 C CA . ALA A 1 209 ? 4.847 -2.141 15.812 1.00 88.88 209 ALA A CA 1
ATOM 1601 C C . ALA A 1 209 ? 5.858 -3.122 16.432 1.00 88.88 209 ALA A C 1
ATOM 1603 O O . ALA A 1 209 ? 5.738 -4.341 16.281 1.00 88.88 209 ALA A O 1
ATOM 1604 N N . ALA A 1 210 ? 6.825 -2.599 17.191 1.00 84.44 210 ALA A N 1
ATOM 1605 C CA . ALA A 1 210 ? 7.902 -3.396 17.789 1.00 84.44 210 ALA A CA 1
ATOM 1606 C C . ALA A 1 210 ? 7.391 -4.571 18.645 1.00 84.44 210 ALA A C 1
ATOM 1608 O O . ALA A 1 210 ? 7.997 -5.642 18.651 1.00 84.44 210 ALA A O 1
ATOM 1609 N N . ALA A 1 211 ? 6.250 -4.389 19.318 1.00 79.38 211 ALA A N 1
ATOM 1610 C CA . ALA A 1 211 ? 5.608 -5.424 20.124 1.00 79.38 211 ALA A CA 1
ATOM 1611 C C . ALA A 1 211 ? 5.224 -6.670 19.304 1.00 79.38 211 ALA A C 1
ATOM 1613 O O . ALA A 1 211 ? 5.280 -7.777 19.826 1.00 79.38 211 ALA A O 1
ATOM 1614 N N . VAL A 1 212 ? 4.889 -6.514 18.018 1.00 80.50 212 VAL A N 1
ATOM 1615 C CA . VAL A 1 212 ? 4.543 -7.635 17.127 1.00 80.50 212 VAL A CA 1
ATOM 1616 C C . VAL A 1 212 ? 5.784 -8.449 16.762 1.00 80.50 212 VAL A C 1
ATOM 1618 O O . VAL A 1 212 ? 5.737 -9.676 16.755 1.00 80.50 212 VAL A O 1
ATOM 1621 N N . GLY A 1 213 ? 6.916 -7.783 16.509 1.00 68.69 213 GLY A N 1
ATOM 1622 C CA . GLY A 1 213 ? 8.166 -8.444 16.117 1.00 68.69 213 GLY A CA 1
ATOM 1623 C C . GLY A 1 213 ? 8.736 -9.393 17.178 1.00 68.69 213 GLY A C 1
ATOM 1624 O O . GLY A 1 213 ? 9.494 -10.298 16.845 1.00 68.69 213 GLY A O 1
ATOM 1625 N N . GLN A 1 214 ? 8.349 -9.226 18.445 1.00 65.38 214 GLN A N 1
ATOM 1626 C CA . GLN A 1 214 ? 8.793 -10.074 19.557 1.00 65.38 214 GLN A CA 1
ATOM 1627 C C . GLN A 1 214 ? 7.997 -11.382 19.693 1.00 65.38 214 GLN A C 1
ATOM 1629 O O . GLN A 1 214 ? 8.454 -12.296 20.374 1.00 65.38 214 GLN A O 1
ATOM 1634 N N . VAL A 1 215 ? 6.825 -11.490 19.055 1.00 63.75 215 VAL A N 1
ATOM 1635 C CA . VAL A 1 215 ? 5.891 -12.620 19.245 1.00 63.75 215 VAL A CA 1
ATOM 1636 C C . VAL A 1 215 ? 6.187 -13.800 18.301 1.00 63.75 215 VAL A C 1
ATOM 1638 O O . VAL A 1 215 ? 5.632 -14.882 18.469 1.00 63.75 215 VAL A O 1
ATOM 1641 N N . GLY A 1 216 ? 7.123 -13.641 17.360 1.00 68.06 216 GLY A N 1
ATOM 1642 C CA . GLY A 1 216 ? 7.369 -14.617 16.298 1.00 68.06 216 GLY A CA 1
ATOM 1643 C C . GLY A 1 216 ? 6.271 -14.552 15.234 1.00 68.06 216 GLY A C 1
ATOM 1644 O O . GLY A 1 216 ? 5.081 -14.449 15.532 1.00 68.06 216 GLY A O 1
ATOM 1645 N N . THR A 1 217 ? 6.659 -14.562 13.964 1.00 78.06 217 THR A N 1
ATOM 1646 C CA . THR A 1 217 ? 5.711 -14.466 12.851 1.00 78.06 217 THR A CA 1
ATOM 1647 C C . THR A 1 217 ? 5.441 -15.850 12.300 1.00 78.06 217 THR A C 1
ATOM 1649 O O . THR A 1 217 ? 6.314 -16.435 11.673 1.00 78.06 217 THR A O 1
ATOM 1652 N N . THR A 1 218 ? 4.224 -16.358 12.478 1.00 89.62 218 THR A N 1
ATOM 1653 C CA . THR A 1 218 ? 3.809 -17.578 11.781 1.00 89.62 218 THR A CA 1
ATOM 1654 C C . THR A 1 218 ? 3.105 -17.235 10.478 1.00 89.62 218 THR A C 1
ATOM 1656 O O . THR A 1 218 ? 2.349 -16.263 10.402 1.00 89.62 218 THR A O 1
ATOM 1659 N N . TYR A 1 219 ? 3.346 -18.025 9.436 1.00 91.94 219 TYR A N 1
ATOM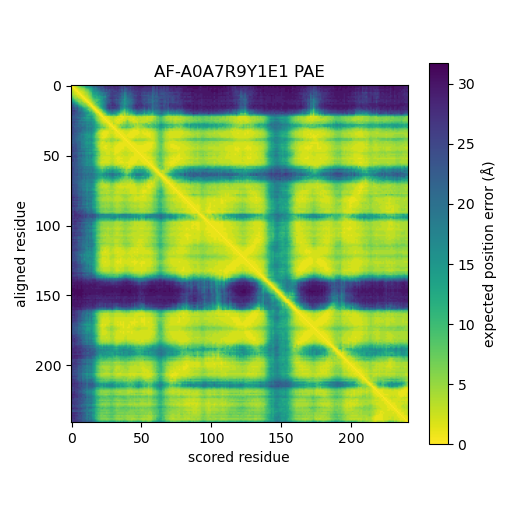 1660 C CA . TYR A 1 219 ? 2.671 -17.856 8.152 1.00 91.94 219 TYR A CA 1
ATOM 1661 C C . TYR A 1 219 ? 2.295 -19.201 7.536 1.00 91.94 219 TYR A C 1
ATOM 1663 O O . TYR A 1 219 ? 3.005 -20.193 7.679 1.00 91.94 219 TYR A O 1
ATOM 1671 N N . LEU A 1 220 ? 1.159 -19.226 6.835 1.00 95.44 220 LEU A N 1
ATOM 1672 C CA . LEU A 1 220 ? 0.739 -20.346 5.997 1.00 95.44 220 LEU A CA 1
ATOM 1673 C C . LEU A 1 220 ? 1.196 -20.073 4.562 1.00 95.44 220 LEU A C 1
ATOM 1675 O O . LEU A 1 220 ? 0.669 -19.171 3.911 1.00 95.44 220 LEU A O 1
ATOM 1679 N N . GLY A 1 221 ? 2.167 -20.832 4.059 1.00 95.75 221 GLY A N 1
ATOM 1680 C CA . GLY A 1 221 ? 2.740 -20.572 2.739 1.00 95.75 221 GLY A CA 1
ATOM 1681 C C . GLY A 1 221 ? 3.862 -21.520 2.335 1.00 95.75 221 GLY A C 1
ATOM 1682 O O . GLY A 1 221 ? 4.044 -22.580 2.929 1.00 95.75 221 GLY A O 1
ATOM 1683 N N . GLU A 1 222 ? 4.580 -21.138 1.280 1.00 96.50 222 GLU A N 1
ATOM 1684 C CA . GLU A 1 222 ? 5.791 -21.813 0.801 1.00 96.50 222 GLU A CA 1
ATOM 1685 C C . GLU A 1 222 ? 6.979 -21.402 1.687 1.00 96.50 222 GLU A C 1
ATOM 1687 O O . GLU A 1 222 ? 7.177 -20.216 1.929 1.00 96.50 222 GLU A O 1
ATOM 1692 N N . GLY A 1 223 ? 7.730 -22.379 2.199 1.00 95.25 223 GLY A N 1
ATOM 1693 C CA . GLY A 1 223 ? 8.845 -22.163 3.125 1.00 95.25 223 GLY A CA 1
ATOM 1694 C C . GLY A 1 223 ? 9.618 -23.461 3.412 1.00 95.25 223 GLY A C 1
ATOM 1695 O O . GLY A 1 223 ? 9.432 -24.453 2.699 1.00 95.25 223 GLY A O 1
ATOM 1696 N N . PRO A 1 224 ? 10.493 -23.507 4.434 1.00 93.62 224 PRO A N 1
ATOM 1697 C CA . PRO A 1 224 ? 10.778 -22.443 5.406 1.00 93.62 224 PRO A CA 1
ATOM 1698 C C . PRO A 1 224 ? 11.819 -21.418 4.925 1.00 93.62 224 PRO A C 1
ATOM 1700 O O . PRO A 1 224 ? 11.990 -20.375 5.546 1.00 93.62 224 PRO A O 1
ATOM 1703 N N . HIS A 1 225 ? 12.547 -21.720 3.847 1.00 93.62 225 HIS A N 1
ATOM 1704 C CA . HIS A 1 225 ? 13.567 -20.835 3.288 1.00 93.62 225 HIS A CA 1
ATOM 1705 C C . HIS A 1 225 ? 12.959 -19.801 2.338 1.00 93.62 225 HIS A C 1
ATOM 1707 O O . HIS A 1 225 ? 11.849 -19.969 1.834 1.00 93.62 225 HIS A O 1
ATOM 1713 N N . GLU A 1 226 ? 13.724 -18.745 2.064 1.00 93.75 226 GLU A N 1
ATOM 1714 C CA . GLU A 1 226 ? 13.375 -17.740 1.066 1.00 93.75 226 GLU A CA 1
ATOM 1715 C C . GLU A 1 226 ? 13.160 -18.385 -0.311 1.00 93.75 226 GLU A C 1
ATOM 1717 O O . GLU A 1 226 ? 14.027 -19.094 -0.824 1.00 93.75 226 GLU A O 1
ATOM 1722 N N . CYS A 1 227 ? 12.010 -18.115 -0.927 1.00 94.62 227 CYS A N 1
ATOM 1723 C CA . CYS A 1 227 ? 11.664 -18.633 -2.243 1.00 94.62 227 CYS A CA 1
ATOM 1724 C C . CYS A 1 227 ? 11.124 -17.530 -3.159 1.00 94.62 227 CYS A C 1
ATOM 1726 O O . CYS A 1 227 ? 10.358 -16.661 -2.740 1.00 94.62 227 CYS A O 1
ATOM 1728 N N . TYR A 1 228 ? 11.495 -17.600 -4.436 1.00 94.00 228 TYR A N 1
ATOM 1729 C CA . TYR A 1 228 ? 11.056 -16.678 -5.488 1.00 94.00 228 TYR A CA 1
ATOM 1730 C C . TYR A 1 228 ? 10.217 -17.427 -6.534 1.00 94.00 228 TYR A C 1
ATOM 1732 O O . TYR A 1 228 ? 10.321 -18.652 -6.617 1.00 94.00 228 TYR A O 1
ATOM 1740 N N . PRO A 1 229 ? 9.398 -16.747 -7.362 1.00 94.25 229 PRO A N 1
ATOM 1741 C CA . PRO A 1 229 ? 8.547 -17.413 -8.356 1.00 94.25 229 PRO A CA 1
ATOM 1742 C C . PRO A 1 229 ? 9.281 -18.410 -9.271 1.00 94.25 229 PRO A C 1
ATOM 1744 O O . PRO A 1 229 ? 8.725 -19.457 -9.603 1.00 94.25 229 PRO A O 1
ATOM 1747 N N . ASP A 1 230 ? 10.530 -18.108 -9.631 1.00 94.25 230 ASP A N 1
ATOM 1748 C CA . ASP A 1 230 ? 11.439 -18.927 -10.441 1.00 94.25 230 ASP A CA 1
ATOM 1749 C C . ASP A 1 230 ? 12.328 -19.881 -9.612 1.00 94.25 230 ASP A C 1
ATOM 1751 O O . ASP A 1 230 ? 13.004 -20.742 -10.172 1.00 94.25 230 ASP A O 1
ATOM 1755 N N . ARG A 1 231 ? 12.320 -19.767 -8.276 1.00 92.81 231 ARG A N 1
ATOM 1756 C CA . ARG A 1 231 ? 13.143 -20.543 -7.328 1.00 92.81 231 ARG A CA 1
ATOM 1757 C C . ARG A 1 231 ? 12.339 -20.962 -6.095 1.00 92.81 231 ARG A C 1
ATOM 1759 O O . ARG A 1 231 ? 12.610 -20.521 -4.981 1.00 92.81 231 ARG A O 1
ATOM 1766 N N . ARG A 1 232 ? 11.329 -21.809 -6.302 1.00 95.56 232 ARG A N 1
ATOM 1767 C CA . ARG A 1 232 ? 10.436 -22.296 -5.230 1.00 95.56 232 ARG A CA 1
ATOM 1768 C C . ARG A 1 232 ? 10.182 -23.800 -5.220 1.00 95.56 232 ARG A C 1
ATOM 1770 O O . ARG A 1 232 ? 9.430 -24.281 -4.387 1.00 95.56 232 ARG A O 1
ATOM 1777 N N . ALA A 1 233 ? 10.794 -24.559 -6.131 1.00 96.25 233 ALA A N 1
ATOM 1778 C CA . ALA A 1 233 ? 10.530 -25.996 -6.264 1.00 96.25 233 ALA A CA 1
ATOM 1779 C C . ALA A 1 233 ? 10.883 -26.808 -5.001 1.00 96.25 233 ALA A C 1
ATOM 1781 O O . ALA A 1 233 ? 10.285 -27.851 -4.764 1.00 96.25 233 ALA A O 1
ATOM 1782 N N . ALA A 1 234 ? 11.830 -26.323 -4.192 1.00 96.12 234 ALA A N 1
ATOM 1783 C CA . ALA A 1 234 ? 12.212 -26.936 -2.921 1.00 96.12 234 ALA A CA 1
ATOM 1784 C C . ALA A 1 234 ? 11.361 -26.462 -1.725 1.00 96.12 234 ALA A C 1
ATOM 1786 O O . ALA A 1 234 ? 11.523 -26.985 -0.625 1.00 96.12 234 ALA A O 1
ATOM 1787 N N . ALA A 1 235 ? 10.484 -25.468 -1.907 1.00 96.81 235 ALA A N 1
ATOM 1788 C CA . ALA A 1 235 ? 9.692 -24.902 -0.825 1.00 96.81 235 ALA A CA 1
ATOM 1789 C C . ALA A 1 235 ? 8.454 -25.767 -0.543 1.00 96.81 235 ALA A C 1
ATOM 1791 O O . ALA A 1 235 ? 7.693 -26.126 -1.444 1.00 96.81 235 ALA A O 1
ATOM 1792 N N . HIS A 1 236 ? 8.225 -26.076 0.730 1.00 96.50 236 HIS A N 1
ATOM 1793 C CA . HIS A 1 236 ? 7.064 -26.830 1.181 1.00 96.50 236 HIS A CA 1
ATOM 1794 C C . HIS A 1 236 ? 5.929 -25.889 1.568 1.00 96.50 236 HIS A C 1
ATOM 1796 O O . HIS A 1 236 ? 6.136 -24.889 2.257 1.00 96.50 236 HIS A O 1
ATOM 1802 N N . ARG A 1 237 ? 4.704 -26.241 1.168 1.00 97.12 237 ARG A N 1
ATOM 1803 C CA . ARG A 1 237 ? 3.498 -25.556 1.638 1.00 97.12 237 ARG A CA 1
ATOM 1804 C C . ARG A 1 237 ? 3.120 -26.048 3.031 1.00 97.12 237 ARG A C 1
ATOM 1806 O O . ARG A 1 237 ? 2.883 -27.240 3.205 1.00 97.12 237 ARG A O 1
ATOM 1813 N N . GLY A 1 238 ? 3.040 -25.140 3.997 1.00 96.44 238 GLY A N 1
ATOM 1814 C CA . GLY A 1 238 ? 2.720 -25.464 5.386 1.00 96.44 238 GLY A CA 1
ATOM 1815 C C . GLY A 1 238 ? 2.676 -24.230 6.282 1.00 96.44 238 GLY A C 1
ATOM 1816 O O . GLY A 1 238 ? 2.753 -23.103 5.796 1.00 96.44 238 GLY A O 1
ATOM 1817 N N . ILE A 1 239 ? 2.518 -24.460 7.585 1.00 95.56 239 ILE A N 1
ATOM 1818 C CA . ILE A 1 239 ? 2.671 -23.420 8.606 1.00 95.56 239 ILE A CA 1
ATOM 1819 C C . ILE A 1 239 ? 4.149 -23.369 8.990 1.00 95.56 239 ILE A C 1
ATOM 1821 O O . ILE A 1 239 ? 4.702 -24.384 9.413 1.00 95.56 239 ILE A O 1
ATOM 1825 N N . HIS A 1 240 ? 4.762 -22.198 8.849 1.00 92.44 240 HIS A N 1
ATOM 1826 C CA . HIS A 1 240 ? 6.161 -21.931 9.189 1.00 92.44 240 HIS A CA 1
ATOM 1827 C C . HIS A 1 240 ? 6.238 -20.841 10.262 1.00 92.44 240 HIS A C 1
ATOM 1829 O O . HIS A 1 240 ? 5.287 -20.069 10.414 1.00 92.44 240 HIS A O 1
ATOM 1835 N N . ALA A 1 241 ? 7.349 -20.802 10.998 1.00 88.19 241 ALA A N 1
ATOM 1836 C CA . ALA A 1 241 ? 7.636 -19.855 12.077 1.00 88.19 241 ALA A CA 1
ATOM 1837 C C . ALA A 1 241 ? 8.940 -19.096 11.808 1.00 88.19 241 ALA A C 1
ATOM 1839 O O . ALA A 1 241 ? 9.805 -19.674 11.108 1.00 88.19 241 ALA A O 1
#

Mean predicted aligned error: 10.37 Å

Foldseek 3Di:
DDDDDDDDPDDDDDDDDDPPQDWFWDQDPVQQWIWIDQPQAWIWIARQVQRKGQWIWGPWHDDPPDTDHIGTWFRIKLSDKDQDDDDDVQQDDPDCPRLVNLCVLQQVVAKDWPDKGWDQDRVQQKIKIKTKIKRDDHDPPPADQDDDDFTAHVVRDTRKYKMKIWMWMWGDDNHDIDIDIDIDIDIPDPDPVSTNPDTPDTDMDTDTDPVVVVVDDKDFAWDDDDADPVRRPPTDGGIYD

pLDDT: mean 80.2, std 19.86, range [30.44, 98.0]

Nearest PDB structures (foldseek):
  4wwu-assembly2_I  TM=5.062E-01  e=7.542E-01  Saccharomyces cerevisiae S288C
  1q40-assembly3_C-2  TM=5.156E-01  e=8.843E-01  Candida albicans
  8b7d-assembly1_A  TM=3.039E-01  e=1.503E+00  Homo sapiens
  6hdt-assembly2_B  TM=2.856E-01  e=8.210E+00  Afifella pfennigii
  4z27-assembly1_B  TM=2.447E-01  e=7.002E+00  Hoeflea phototrophica DFL-43

Solvent-accessible surface area (backbone atoms only — not comparable to full-atom values): 14322 Å² total; per-residue (Å²): 134,85,76,82,76,77,82,75,82,80,75,83,81,88,65,87,92,64,90,78,55,60,66,45,62,44,77,40,80,88,81,40,31,37,40,35,39,17,68,68,39,30,35,39,32,35,34,58,80,55,47,16,37,56,32,32,25,39,35,52,45,73,60,88,95,45,67,46,76,56,47,55,48,31,49,35,28,53,59,53,77,35,46,55,65,87,73,50,73,90,28,59,45,91,63,78,81,16,56,44,46,44,41,55,69,34,23,43,85,40,63,37,81,75,45,72,48,61,51,76,38,67,88,78,32,34,40,41,24,40,35,34,29,32,40,60,82,72,58,92,87,57,79,74,66,62,71,82,81,84,36,48,36,101,82,72,46,72,74,50,51,39,40,36,39,41,35,40,35,41,40,60,52,59,86,48,77,47,77,48,77,48,75,53,76,48,68,72,51,83,51,76,91,74,36,85,87,72,74,80,42,81,51,70,54,72,42,65,21,72,72,50,72,75,69,64,68,70,48,81,42,73,25,89,60,94,64,45,99,94,53,40,89,88,43,45,78,44,81,40,112